Protein AF-A0A8J2MU71-F1 (afdb_monomer_lite)

pLDDT: mean 90.05, std 9.92, range [51.91, 98.38]

Structure (mmCIF, N/CA/C/O backbone):
data_AF-A0A8J2MU71-F1
#
_entry.id   AF-A0A8J2MU71-F1
#
loop_
_atom_site.group_PDB
_atom_site.id
_atom_site.type_symbol
_atom_site.label_atom_id
_atom_site.label_alt_id
_atom_site.label_comp_id
_atom_site.label_asym_id
_atom_site.label_entity_id
_atom_site.label_seq_id
_atom_site.pdbx_PDB_ins_code
_atom_site.Cartn_x
_atom_site.Cartn_y
_atom_site.Cartn_z
_atom_site.occupancy
_atom_site.B_iso_or_equiv
_atom_site.auth_seq_id
_atom_site.auth_comp_id
_atom_site.auth_asym_id
_atom_site.auth_atom_id
_atom_site.pdbx_PDB_model_num
ATOM 1 N N . MET A 1 1 ? -25.251 -7.623 30.122 1.00 53.31 1 MET A N 1
ATOM 2 C CA . MET A 1 1 ? -25.096 -8.817 29.252 1.00 53.31 1 MET A CA 1
ATOM 3 C C . MET A 1 1 ? -26.424 -9.430 28.804 1.00 53.31 1 MET A C 1
ATOM 5 O O . MET A 1 1 ? -26.553 -9.690 27.618 1.00 53.31 1 MET A O 1
ATOM 9 N N . LYS A 1 2 ? -27.430 -9.625 29.677 1.00 61.53 2 LYS A N 1
ATOM 10 C CA . LYS A 1 2 ? -28.704 -10.278 29.292 1.00 61.53 2 LYS A CA 1
ATOM 11 C C . LYS A 1 2 ? -29.449 -9.591 28.129 1.00 61.53 2 LYS A C 1
ATOM 13 O O . LYS A 1 2 ? -30.001 -10.285 27.286 1.00 61.53 2 LYS A O 1
ATOM 18 N N . SER A 1 3 ? -29.401 -8.261 28.036 1.00 62.28 3 SER A N 1
ATOM 19 C CA . SER A 1 3 ? -30.136 -7.507 27.007 1.00 62.28 3 SER A CA 1
ATOM 20 C C . SER A 1 3 ? -29.466 -7.511 25.624 1.00 62.28 3 SER A C 1
ATOM 22 O O . SER A 1 3 ? -30.170 -7.588 24.627 1.00 62.28 3 SER A O 1
ATOM 24 N N . ALA A 1 4 ? -28.129 -7.488 25.538 1.00 64.25 4 ALA A N 1
ATOM 25 C CA . ALA A 1 4 ? -27.421 -7.564 24.251 1.00 64.25 4 ALA A CA 1
ATOM 26 C C . ALA A 1 4 ? -27.619 -8.941 23.593 1.00 64.25 4 ALA A C 1
ATOM 28 O O . ALA A 1 4 ? -28.055 -9.014 22.449 1.00 64.25 4 ALA A O 1
ATOM 29 N N . ASN A 1 5 ? -27.451 -10.022 24.367 1.00 73.31 5 ASN A N 1
ATOM 30 C CA . ASN A 1 5 ? -27.739 -11.387 23.910 1.00 73.31 5 ASN A CA 1
ATOM 31 C C . ASN A 1 5 ? -29.223 -11.573 23.558 1.00 73.31 5 ASN A C 1
ATOM 33 O O . ASN A 1 5 ? -29.559 -12.354 22.674 1.00 73.31 5 ASN A O 1
ATOM 37 N N . PHE A 1 6 ? -30.129 -10.869 24.246 1.00 74.75 6 PHE A N 1
ATOM 38 C CA . PHE A 1 6 ? -31.548 -10.862 23.898 1.00 74.75 6 PHE A CA 1
ATOM 39 C C . PHE A 1 6 ? -31.792 -10.191 22.541 1.00 74.75 6 PHE A C 1
ATOM 41 O O . PHE A 1 6 ? -32.525 -10.740 21.726 1.00 74.75 6 PHE A O 1
ATOM 48 N N . PHE A 1 7 ? -31.179 -9.037 22.262 1.00 75.12 7 PHE A N 1
ATOM 49 C CA . PHE A 1 7 ? -31.319 -8.381 20.959 1.00 75.12 7 PHE A CA 1
ATOM 50 C C . PHE A 1 7 ? -30.668 -9.181 19.827 1.00 75.12 7 PHE A C 1
ATOM 52 O O . PHE A 1 7 ? -31.263 -9.266 18.755 1.00 75.12 7 PHE A O 1
ATOM 59 N N . GLU A 1 8 ? -29.532 -9.836 20.084 1.00 73.69 8 GLU A N 1
ATOM 60 C CA . GLU A 1 8 ? -28.896 -10.763 19.140 1.00 73.69 8 GLU A CA 1
ATOM 61 C C . GLU A 1 8 ? -29.827 -11.938 18.802 1.00 73.69 8 GLU A C 1
ATOM 63 O O . GLU A 1 8 ? -30.116 -12.182 17.634 1.00 73.69 8 GLU A O 1
ATOM 68 N N . LYS A 1 9 ? -30.402 -12.599 19.819 1.00 76.19 9 LYS A N 1
ATOM 69 C CA . LYS A 1 9 ? -31.373 -13.694 19.632 1.00 76.19 9 LYS A CA 1
ATOM 70 C C . LYS A 1 9 ? -32.648 -13.272 18.897 1.00 76.19 9 LYS A C 1
ATOM 72 O O . LYS A 1 9 ? -33.303 -14.114 18.298 1.00 76.19 9 LYS A O 1
ATOM 77 N N . ASN A 1 10 ? -32.999 -11.988 18.946 1.00 80.00 10 ASN A N 1
ATOM 78 C CA . ASN A 1 10 ? -34.160 -11.419 18.258 1.00 80.00 10 ASN A CA 1
ATOM 79 C C . ASN A 1 10 ? -33.800 -10.732 16.927 1.00 80.00 10 ASN A C 1
ATOM 81 O O . ASN A 1 10 ? -34.604 -9.953 16.415 1.00 80.00 10 ASN A O 1
ATOM 85 N N . ASN A 1 11 ? -32.599 -10.971 16.389 1.00 77.19 11 ASN A N 1
ATOM 86 C CA . ASN A 1 11 ? -32.106 -10.414 15.127 1.00 77.19 11 ASN A CA 1
ATOM 87 C C . ASN A 1 11 ? -32.106 -8.867 15.056 1.00 77.19 11 ASN A C 1
ATOM 89 O O . ASN A 1 11 ? -32.177 -8.275 13.983 1.00 77.19 11 ASN A O 1
ATOM 93 N N . LYS A 1 12 ? -32.037 -8.185 16.209 1.00 84.19 12 LYS A N 1
ATOM 94 C CA . LYS A 1 12 ? -31.958 -6.716 16.333 1.00 84.19 12 LYS A CA 1
ATOM 95 C C . LYS A 1 12 ? -30.510 -6.290 16.590 1.00 84.19 12 LYS A C 1
ATOM 97 O O . LYS A 1 12 ? -30.207 -5.718 17.640 1.00 84.19 12 LYS A O 1
ATOM 102 N N . ILE A 1 13 ? -29.622 -6.597 15.643 1.00 85.38 13 ILE A N 1
ATOM 103 C CA . ILE A 1 13 ? -28.166 -6.443 15.803 1.00 85.38 13 ILE A CA 1
ATOM 104 C C . ILE A 1 13 ? -27.764 -4.980 16.041 1.00 85.38 13 ILE A C 1
ATOM 106 O O . ILE A 1 13 ? -26.992 -4.715 16.960 1.00 85.38 13 ILE A O 1
ATOM 110 N N . ASP A 1 14 ? -28.376 -4.019 15.344 1.00 82.69 14 ASP A N 1
ATOM 111 C CA . ASP A 1 14 ? -28.069 -2.588 15.518 1.00 82.69 14 ASP A CA 1
ATOM 112 C C . ASP A 1 14 ? -28.310 -2.105 16.954 1.00 82.69 14 ASP A C 1
ATOM 114 O O . ASP A 1 14 ? -27.517 -1.356 17.525 1.00 82.69 14 ASP A O 1
ATOM 118 N N . LYS A 1 15 ? -29.385 -2.586 17.593 1.00 82.81 15 LYS A N 1
ATOM 119 C CA . LYS A 1 15 ? -29.695 -2.253 18.992 1.00 82.81 15 LYS A CA 1
ATOM 120 C C . LYS A 1 15 ? -28.720 -2.916 19.959 1.00 82.81 15 LYS A C 1
ATOM 122 O O . LYS A 1 15 ? -28.399 -2.323 20.989 1.00 82.81 15 LYS A O 1
ATOM 127 N N . ALA A 1 16 ? -28.248 -4.123 19.641 1.00 84.56 16 ALA A N 1
ATOM 128 C CA . ALA A 1 16 ? -27.208 -4.790 20.417 1.00 84.56 16 ALA A CA 1
ATOM 129 C C . ALA A 1 16 ? -25.888 -4.005 20.343 1.00 84.56 16 ALA A C 1
ATOM 131 O O . ALA A 1 16 ? -25.301 -3.723 21.387 1.00 84.56 16 ALA A O 1
ATOM 132 N N . ILE A 1 17 ? -25.483 -3.577 19.141 1.00 84.81 17 ILE A N 1
ATOM 133 C CA . ILE A 1 17 ? -24.296 -2.743 18.909 1.00 84.81 17 ILE A CA 1
ATOM 134 C C . ILE A 1 17 ? -24.403 -1.423 19.677 1.00 84.81 17 ILE A C 1
ATOM 136 O O . ILE A 1 17 ? -23.518 -1.119 20.473 1.00 84.81 17 ILE A O 1
ATOM 140 N N . GLN A 1 18 ? -25.506 -0.681 19.530 1.00 83.69 18 GLN A N 1
ATOM 141 C CA . GLN A 1 18 ? -25.710 0.590 20.239 1.00 83.69 18 GLN A CA 1
ATOM 142 C C . GLN A 1 18 ? -25.665 0.429 21.763 1.00 83.69 18 GLN A C 1
ATOM 144 O O . GLN A 1 18 ? -25.098 1.264 22.467 1.00 83.69 18 GLN A O 1
ATOM 149 N N . LEU A 1 19 ? -26.260 -0.641 22.299 1.00 85.25 19 LEU A N 1
ATOM 150 C CA . LEU A 1 19 ? -26.249 -0.903 23.737 1.00 85.25 19 LEU A CA 1
ATOM 151 C C . LEU A 1 19 ? -24.833 -1.215 24.247 1.00 85.25 19 LEU A C 1
ATOM 153 O O . LEU A 1 19 ? -24.447 -0.748 25.322 1.00 85.25 19 LEU A O 1
ATOM 157 N N . LEU A 1 20 ? -24.070 -2.009 23.493 1.00 84.94 20 LEU A N 1
ATOM 158 C CA . LEU A 1 20 ? -22.699 -2.381 23.837 1.00 84.94 20 LEU A CA 1
ATOM 159 C C . LEU A 1 20 ? -21.735 -1.197 23.704 1.00 84.94 20 LEU A C 1
ATOM 161 O O . LEU A 1 20 ? -20.915 -1.005 24.602 1.00 84.94 20 LEU A O 1
ATOM 165 N N . ALA A 1 21 ? -21.890 -0.371 22.666 1.00 83.69 21 ALA A N 1
ATOM 166 C CA . ALA A 1 21 ? -21.137 0.868 22.478 1.00 83.69 21 ALA A CA 1
ATOM 167 C C . ALA A 1 21 ? -21.361 1.836 23.652 1.00 83.69 21 ALA A C 1
ATOM 169 O O . ALA A 1 21 ? -20.402 2.230 24.312 1.00 83.69 21 ALA A O 1
ATOM 170 N N . LYS A 1 22 ? -22.625 2.079 24.042 1.00 84.62 22 LYS A N 1
ATOM 171 C CA . LYS A 1 22 ? -22.970 2.874 25.241 1.00 84.62 22 LYS A CA 1
ATOM 172 C C . LYS A 1 22 ? -22.394 2.308 26.540 1.00 84.62 22 LYS A C 1
ATOM 174 O O . LYS A 1 22 ? -22.157 3.050 27.487 1.00 84.62 22 LYS A O 1
ATOM 179 N N . SER A 1 23 ? -22.184 0.995 26.593 1.00 82.69 23 SER A N 1
ATOM 180 C CA . SER A 1 23 ? -21.587 0.305 27.741 1.00 82.69 23 SER A CA 1
ATOM 181 C C . SER A 1 23 ? -20.057 0.204 27.655 1.00 82.69 23 SER A C 1
ATOM 183 O O . SER A 1 23 ? -19.468 -0.531 28.446 1.00 82.69 23 SER A O 1
ATOM 185 N N . LYS A 1 24 ? -19.420 0.875 26.681 1.00 81.62 24 LYS A N 1
ATOM 186 C CA . LYS A 1 24 ? -17.975 0.833 26.390 1.00 81.62 24 LYS A CA 1
ATOM 187 C C . LYS A 1 24 ? -17.401 -0.574 26.157 1.00 81.62 24 LYS A C 1
ATOM 189 O O . LYS A 1 24 ? -16.213 -0.824 26.342 1.00 81.62 24 LYS A O 1
ATOM 194 N N . LYS A 1 25 ? -18.233 -1.525 25.725 1.00 83.81 25 LYS A N 1
ATOM 195 C CA . LYS A 1 25 ? -17.838 -2.914 25.427 1.00 83.81 25 LYS A CA 1
ATOM 196 C C . LYS A 1 25 ? -17.389 -3.047 23.973 1.00 83.81 25 LYS A C 1
ATOM 198 O O . LYS A 1 25 ? -17.978 -3.789 23.190 1.00 83.81 25 LYS A O 1
ATOM 203 N N . PHE A 1 26 ? -16.357 -2.302 23.594 1.00 85.00 26 PHE A N 1
ATOM 204 C CA . PHE A 1 26 ? -15.997 -2.123 22.187 1.00 85.00 26 PHE A CA 1
ATOM 205 C C . PHE A 1 26 ? -15.521 -3.399 21.484 1.00 85.00 26 PHE A C 1
ATOM 207 O O . PHE A 1 26 ? -15.872 -3.630 20.331 1.00 85.00 26 PHE A O 1
ATOM 214 N N . VAL A 1 27 ? -14.803 -4.283 22.181 1.00 84.19 27 VAL A N 1
ATOM 215 C CA . VAL A 1 27 ? -14.389 -5.579 21.611 1.00 84.19 27 VAL A CA 1
ATOM 216 C C . VAL A 1 27 ? -15.609 -6.439 21.249 1.00 84.19 27 VAL A C 1
ATOM 218 O O . VAL A 1 27 ? -15.643 -7.056 20.187 1.00 84.19 27 VAL A O 1
ATOM 221 N N . GLU A 1 28 ? -16.649 -6.439 22.090 1.00 86.25 28 GLU A N 1
ATOM 222 C CA . GLU A 1 28 ? -17.905 -7.151 21.810 1.00 86.25 28 GLU A CA 1
ATOM 223 C C . GLU A 1 28 ? -18.639 -6.533 20.607 1.00 86.25 28 GLU A C 1
ATOM 225 O O . GLU A 1 28 ? -19.176 -7.270 19.782 1.00 86.25 28 GLU A O 1
ATOM 230 N N . VAL A 1 29 ? -18.610 -5.200 20.466 1.00 87.12 29 VAL A N 1
ATOM 231 C CA . VAL A 1 29 ? -19.159 -4.499 19.290 1.00 87.12 29 VAL A CA 1
ATOM 232 C C . VAL A 1 29 ? -18.466 -4.959 18.008 1.00 87.12 29 VAL A C 1
ATOM 234 O O . VAL A 1 29 ? -19.146 -5.378 17.074 1.00 87.12 29 VAL A O 1
ATOM 237 N N . LEU A 1 30 ? -17.131 -4.941 17.968 1.00 89.50 30 LEU A N 1
ATOM 238 C CA . LEU A 1 30 ? -16.360 -5.343 16.786 1.00 89.50 30 LEU A CA 1
ATOM 239 C C . LEU A 1 30 ? -16.606 -6.810 16.408 1.00 89.50 30 LEU A C 1
ATOM 241 O O . LEU A 1 30 ? -16.741 -7.126 15.227 1.00 89.50 30 LEU A O 1
ATOM 245 N N . ASN A 1 31 ? -16.743 -7.694 17.399 1.00 89.38 31 ASN A N 1
ATOM 246 C CA . ASN A 1 31 ? -17.079 -9.097 17.158 1.00 89.38 31 ASN A CA 1
ATOM 247 C C . ASN A 1 31 ? -18.471 -9.264 16.532 1.00 89.38 31 ASN A C 1
ATOM 249 O O . ASN A 1 31 ? -18.632 -10.095 15.641 1.00 89.38 31 ASN A O 1
ATOM 253 N N . LEU A 1 32 ? -19.473 -8.485 16.959 1.00 89.00 32 LEU A N 1
ATOM 254 C CA . LEU A 1 32 ? -20.801 -8.508 16.335 1.00 89.00 32 LEU A CA 1
ATOM 255 C C . LEU A 1 32 ? -20.770 -7.957 14.909 1.00 89.00 32 LEU A C 1
ATOM 257 O O . LEU A 1 32 ? -21.362 -8.564 14.019 1.00 89.00 32 LEU A O 1
ATOM 261 N N . ILE A 1 33 ? -20.063 -6.846 14.692 1.00 90.69 33 ILE A N 1
ATOM 262 C CA . ILE A 1 33 ? -19.887 -6.239 13.367 1.00 90.69 33 ILE A CA 1
ATOM 263 C C . ILE A 1 33 ? -19.287 -7.259 12.401 1.00 90.69 33 ILE A C 1
ATOM 265 O O . ILE A 1 33 ? -19.834 -7.465 11.321 1.00 90.69 33 ILE A O 1
ATOM 269 N N . GLN A 1 34 ? -18.225 -7.954 12.814 1.00 89.69 34 GLN A N 1
ATOM 270 C CA . GLN A 1 34 ? -17.586 -8.968 11.984 1.00 89.69 34 GLN A CA 1
ATOM 271 C C . GLN A 1 34 ? -18.482 -10.201 11.781 1.00 89.69 34 GLN A C 1
ATOM 273 O O . GLN A 1 34 ? -18.660 -10.652 10.654 1.00 89.69 34 GLN A O 1
ATOM 278 N N . LYS A 1 35 ? -19.097 -10.727 12.850 1.00 89.94 35 LYS A N 1
ATOM 279 C CA . LYS A 1 35 ? -19.940 -11.937 12.799 1.00 89.94 35 LYS A CA 1
ATOM 280 C C . LYS A 1 35 ? -21.156 -11.780 11.887 1.00 89.94 35 LYS A C 1
ATOM 282 O O . LYS A 1 35 ? -21.522 -12.728 11.199 1.00 89.94 35 LYS A O 1
ATOM 287 N N . TYR A 1 36 ? -21.794 -10.614 11.914 1.00 89.38 36 TYR A N 1
ATOM 288 C CA . TYR A 1 36 ? -23.011 -10.337 11.145 1.00 89.38 36 TYR A CA 1
ATOM 289 C C . TYR A 1 36 ? -22.749 -9.502 9.886 1.00 89.38 36 TYR A C 1
ATOM 291 O O . TYR A 1 36 ? -23.700 -9.128 9.206 1.00 89.38 36 TYR A O 1
ATOM 299 N N . ASN A 1 37 ? -21.478 -9.218 9.578 1.00 87.19 37 ASN A N 1
ATOM 300 C CA . ASN A 1 37 ? -21.045 -8.365 8.472 1.00 87.19 37 ASN A CA 1
ATOM 301 C C . ASN A 1 37 ? -21.800 -7.021 8.407 1.00 87.19 37 ASN A C 1
ATOM 303 O O . ASN A 1 37 ? -22.235 -6.574 7.345 1.00 87.19 37 ASN A O 1
ATOM 307 N N . VAL A 1 38 ? -21.998 -6.391 9.568 1.00 90.81 38 VAL A N 1
ATOM 308 C CA . VAL A 1 38 ? -22.640 -5.072 9.658 1.00 90.81 38 VAL A CA 1
ATOM 309 C C . VAL A 1 38 ? -21.645 -4.016 9.166 1.00 90.81 38 VAL A C 1
ATOM 311 O O . VAL A 1 38 ? -20.489 -4.067 9.583 1.00 90.81 38 VAL A O 1
ATOM 314 N N . PRO A 1 39 ? -22.036 -3.045 8.323 1.00 89.69 39 PRO A N 1
ATOM 315 C CA . PRO A 1 39 ? -21.128 -1.988 7.884 1.00 89.69 39 PRO A CA 1
ATOM 316 C C . PRO A 1 39 ? -20.549 -1.194 9.063 1.00 89.69 39 PRO A C 1
ATOM 318 O O . PRO A 1 39 ? -21.284 -0.639 9.881 1.00 89.69 39 PRO A O 1
ATOM 321 N N . LEU A 1 40 ? -19.222 -1.121 9.142 1.00 91.81 40 LEU A N 1
ATOM 322 C CA . LEU A 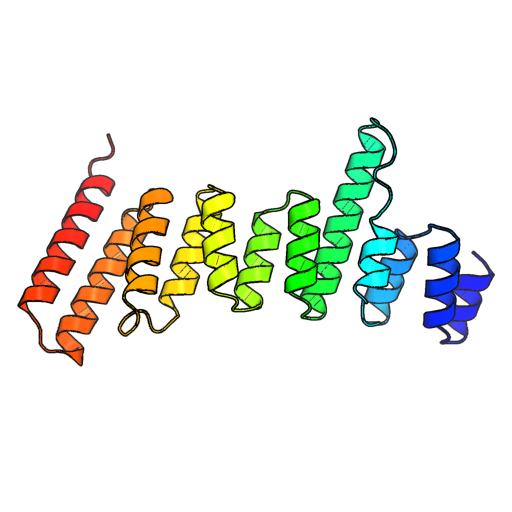1 40 ? -18.507 -0.303 10.112 1.00 91.81 40 LEU A CA 1
ATOM 323 C C . LEU A 1 40 ? -18.467 1.147 9.613 1.00 91.81 40 LEU A C 1
ATOM 325 O O . LEU A 1 40 ? -17.758 1.473 8.659 1.00 91.81 40 LEU A O 1
ATOM 329 N N . THR A 1 41 ? -19.224 2.026 10.268 1.00 89.25 41 THR A N 1
ATOM 330 C CA . THR A 1 41 ? -19.227 3.462 9.961 1.00 89.25 41 THR A CA 1
ATOM 331 C C . THR A 1 41 ? -17.986 4.150 10.530 1.00 89.25 41 THR A C 1
ATOM 333 O O . THR A 1 41 ? -17.422 3.706 11.533 1.00 89.25 41 THR A O 1
ATOM 336 N N . GLU A 1 42 ? -17.556 5.253 9.907 1.00 86.81 42 GLU A N 1
ATOM 337 C CA . GLU A 1 42 ? -16.408 6.022 10.405 1.00 86.81 42 GLU A CA 1
ATOM 338 C C . GLU A 1 42 ? -16.681 6.591 11.803 1.00 86.81 42 GLU A C 1
ATOM 340 O O . GLU A 1 42 ? -15.826 6.459 12.672 1.00 86.81 42 GLU A O 1
ATOM 345 N N . ASP A 1 43 ? -17.888 7.101 12.060 1.00 87.19 43 ASP A N 1
ATOM 346 C CA . ASP A 1 43 ? -18.278 7.615 13.380 1.00 87.19 43 ASP A CA 1
ATOM 347 C C . ASP A 1 43 ? -18.137 6.555 14.479 1.00 87.19 43 ASP A C 1
ATOM 349 O O . ASP A 1 43 ? -17.555 6.822 15.529 1.00 87.19 43 ASP A O 1
ATOM 353 N N . LEU A 1 44 ? -18.597 5.324 14.220 1.00 85.88 44 LEU A N 1
ATOM 354 C CA . LEU A 1 44 ? -18.478 4.219 15.171 1.00 85.88 44 LEU A CA 1
ATOM 355 C C . LEU A 1 44 ? -17.017 3.784 15.344 1.00 85.88 44 LEU A C 1
ATOM 357 O O . LEU A 1 44 ? -16.578 3.480 16.453 1.00 85.88 44 LEU A O 1
ATOM 361 N N . ALA A 1 45 ? -16.248 3.768 14.253 1.00 87.56 45 ALA A N 1
ATOM 362 C CA . ALA A 1 45 ? -14.826 3.455 14.280 1.00 87.56 45 ALA A CA 1
ATOM 363 C C . ALA A 1 45 ? -14.005 4.514 15.029 1.00 87.56 45 ALA A C 1
ATOM 365 O O . ALA A 1 45 ? -12.985 4.173 15.627 1.00 87.56 45 ALA A O 1
ATOM 366 N N . GLU A 1 46 ? -14.405 5.785 14.996 1.00 86.25 46 GLU A N 1
ATOM 367 C CA . GLU A 1 46 ? -13.825 6.827 15.839 1.00 86.25 46 GLU A CA 1
ATOM 368 C C . GLU A 1 46 ? -14.267 6.645 17.293 1.00 86.25 46 GLU A C 1
ATOM 370 O O . GLU A 1 46 ? -13.391 6.491 18.141 1.00 86.25 46 GLU A O 1
ATOM 375 N N . GLU A 1 47 ? -15.570 6.527 17.575 1.00 84.00 47 GLU A N 1
ATOM 376 C CA . GLU A 1 47 ? -16.132 6.343 18.927 1.00 84.00 47 GLU A CA 1
ATOM 377 C C . GLU A 1 47 ? -15.437 5.220 19.714 1.00 84.00 47 GLU A C 1
ATOM 379 O O . GLU A 1 47 ? -15.033 5.417 20.859 1.00 84.00 47 GLU A O 1
ATOM 384 N N . ILE A 1 48 ? -15.207 4.072 19.070 1.00 81.19 48 ILE A N 1
ATOM 385 C CA . ILE A 1 48 ? -14.532 2.900 19.653 1.00 81.19 48 ILE A CA 1
ATOM 386 C C . ILE A 1 48 ? -13.057 3.171 20.016 1.00 81.19 48 ILE A C 1
ATOM 388 O O . ILE A 1 48 ? -12.480 2.488 20.862 1.00 81.19 48 ILE A O 1
ATOM 392 N N . THR A 1 49 ? -12.422 4.154 19.377 1.00 76.19 49 THR A N 1
ATOM 393 C CA . THR A 1 49 ? -10.966 4.380 19.432 1.00 76.19 49 THR A CA 1
ATOM 394 C C . THR A 1 49 ? -10.549 5.660 20.165 1.00 76.19 49 THR A C 1
ATOM 396 O O . THR A 1 49 ? -9.349 5.906 20.299 1.00 76.19 49 THR A O 1
ATOM 399 N N . ILE A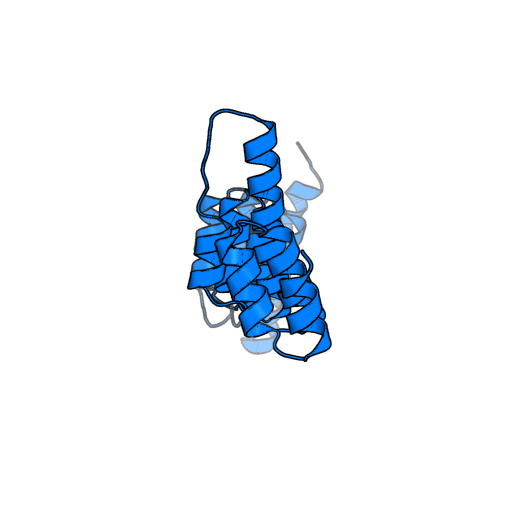 1 50 ? -11.510 6.464 20.644 1.00 67.06 50 ILE A N 1
ATOM 400 C CA . ILE A 1 50 ? -11.280 7.813 21.204 1.00 67.06 50 ILE A CA 1
ATOM 401 C C . ILE A 1 50 ? -10.584 7.821 22.578 1.00 67.06 50 ILE A C 1
ATOM 403 O O . ILE A 1 50 ? -9.991 8.836 22.945 1.00 67.06 50 ILE A O 1
ATOM 407 N N . ASP A 1 51 ? -10.546 6.717 23.325 1.00 60.28 51 ASP A N 1
ATOM 408 C CA . ASP A 1 51 ? -9.949 6.714 24.666 1.00 60.28 51 ASP A CA 1
ATOM 409 C C . ASP A 1 51 ? -8.398 6.657 24.602 1.00 60.28 51 ASP A C 1
ATOM 411 O O . ASP A 1 51 ? -7.771 5.622 24.824 1.00 60.28 51 ASP A O 1
ATOM 415 N N . LYS A 1 52 ? -7.742 7.799 24.330 1.00 60.84 52 LYS A N 1
ATOM 416 C CA . LYS A 1 52 ? -6.359 8.053 24.785 1.00 60.84 52 LYS A CA 1
ATOM 417 C C . LYS A 1 52 ? -6.405 8.294 26.293 1.00 60.84 52 LYS A C 1
ATOM 419 O O . LYS A 1 52 ? -6.394 9.438 26.746 1.00 60.84 52 LYS A O 1
ATOM 424 N N . ALA A 1 53 ? -6.533 7.227 27.069 1.00 51.91 53 ALA A N 1
ATOM 425 C CA . ALA A 1 53 ? -6.667 7.329 28.512 1.00 51.91 53 ALA A CA 1
ATOM 426 C C . ALA A 1 53 ? -5.458 6.713 29.221 1.00 51.91 53 ALA A C 1
ATOM 428 O O . ALA A 1 53 ? -5.295 5.498 29.258 1.00 51.91 53 ALA A O 1
ATOM 429 N N . ASN A 1 54 ? -4.704 7.612 29.861 1.00 58.12 54 ASN A N 1
ATOM 430 C CA . ASN A 1 54 ? 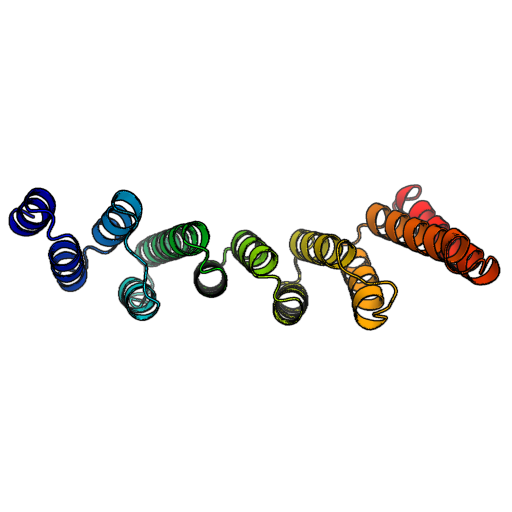-3.690 7.397 30.894 1.00 58.12 54 ASN A CA 1
ATOM 431 C C . ASN A 1 54 ? -2.350 6.823 30.410 1.00 58.12 54 ASN A C 1
ATOM 433 O O . ASN A 1 54 ? -2.296 5.951 29.556 1.00 58.12 54 ASN A O 1
ATOM 437 N N . ASN A 1 55 ? -1.252 7.321 30.993 1.00 61.44 55 ASN A N 1
ATOM 438 C CA . ASN A 1 55 ? 0.135 6.880 30.761 1.00 61.44 55 ASN A CA 1
ATOM 439 C C . ASN A 1 55 ? 0.400 5.447 31.282 1.00 61.44 55 ASN A C 1
ATOM 441 O O . ASN A 1 55 ? 1.449 5.171 31.861 1.00 61.44 55 ASN A O 1
ATOM 445 N N . ASP A 1 56 ? -0.567 4.548 31.134 1.00 80.38 56 ASP A N 1
ATOM 446 C CA . ASP A 1 56 ? -0.474 3.145 31.487 1.00 80.38 56 ASP A CA 1
ATOM 447 C C . ASP A 1 56 ? -0.178 2.316 30.230 1.00 80.38 56 ASP A C 1
ATOM 449 O O . ASP A 1 56 ? -0.826 2.441 29.188 1.00 80.38 56 ASP A O 1
ATOM 453 N N . THR A 1 57 ? 0.832 1.456 30.334 1.00 83.31 57 THR A N 1
ATOM 454 C CA . THR A 1 57 ? 1.332 0.665 29.202 1.00 83.31 57 THR A CA 1
ATOM 455 C C . THR A 1 57 ? 0.297 -0.354 28.728 1.00 83.31 57 THR A C 1
ATOM 457 O O . THR A 1 57 ? 0.230 -0.652 27.535 1.00 83.31 57 THR A O 1
ATOM 460 N N . GLU A 1 58 ? -0.519 -0.885 29.639 1.00 85.00 58 GLU A N 1
ATOM 461 C CA . GLU A 1 58 ? -1.531 -1.885 29.297 1.00 85.00 58 GLU A CA 1
ATOM 462 C C . GLU A 1 58 ? -2.718 -1.257 28.559 1.00 85.00 58 GLU A C 1
ATOM 464 O O . GLU A 1 58 ? -3.162 -1.771 27.530 1.00 85.00 58 GLU A O 1
ATOM 469 N N . SER A 1 59 ? -3.158 -0.085 29.011 1.00 83.19 59 SER A N 1
ATOM 470 C CA . SER A 1 59 ? -4.194 0.703 28.338 1.00 83.19 59 SER A CA 1
ATOM 471 C C . SER A 1 59 ? -3.808 1.045 26.889 1.00 83.19 59 SER A C 1
ATOM 473 O O . SER A 1 59 ? -4.608 0.859 25.968 1.00 83.19 59 SER A O 1
ATOM 475 N N . GLU A 1 60 ? -2.552 1.437 26.647 1.00 85.50 60 GLU A N 1
ATOM 476 C CA . GLU A 1 60 ? -2.052 1.686 25.287 1.00 85.50 60 GLU A CA 1
ATOM 477 C C . GLU A 1 60 ? -1.992 0.418 24.422 1.00 85.50 60 GLU A C 1
ATOM 479 O O . GLU A 1 60 ? -2.330 0.467 23.236 1.00 85.50 60 GLU A O 1
ATOM 484 N N . ARG A 1 61 ? -1.627 -0.740 24.989 1.00 87.06 61 ARG A N 1
ATOM 485 C CA . ARG A 1 61 ? -1.657 -2.022 24.259 1.00 87.06 61 ARG A CA 1
ATOM 486 C C . ARG A 1 61 ? -3.068 -2.385 23.811 1.00 87.06 61 ARG A C 1
ATOM 488 O O . ARG A 1 61 ? -3.265 -2.727 22.646 1.00 87.06 61 ARG A O 1
ATOM 495 N N . ILE A 1 62 ? -4.051 -2.272 24.704 1.00 86.00 62 ILE A N 1
ATOM 496 C CA . ILE A 1 62 ? -5.460 -2.542 24.387 1.00 86.00 62 ILE A CA 1
ATOM 497 C C . ILE A 1 62 ? -5.954 -1.583 23.298 1.00 86.00 62 ILE A C 1
ATOM 499 O O . ILE A 1 62 ? -6.643 -2.008 22.365 1.00 86.00 62 ILE A O 1
ATOM 503 N N . ARG A 1 63 ? -5.557 -0.305 23.360 1.00 87.25 63 ARG A N 1
ATOM 504 C CA . ARG A 1 63 ? -5.884 0.693 22.333 1.00 87.25 63 ARG A CA 1
ATOM 505 C C . ARG A 1 63 ? -5.313 0.311 20.966 1.00 87.25 63 ARG A C 1
ATOM 507 O O . ARG A 1 63 ? -6.039 0.365 19.974 1.00 87.25 63 ARG A O 1
ATOM 514 N N . ILE A 1 64 ? -4.046 -0.106 20.902 1.00 91.12 64 ILE A N 1
ATOM 515 C CA . ILE A 1 64 ? -3.398 -0.561 19.659 1.00 91.12 64 ILE A CA 1
ATOM 516 C C . ILE A 1 64 ? -4.120 -1.788 19.091 1.00 91.12 64 ILE A C 1
ATOM 518 O O . ILE A 1 64 ? -4.489 -1.773 17.919 1.00 91.12 64 ILE A O 1
ATOM 522 N N . LEU A 1 65 ? -4.396 -2.806 19.912 1.00 90.75 65 LEU A N 1
ATOM 523 C CA . LEU A 1 65 ? -5.120 -4.009 19.477 1.00 90.75 65 LEU A CA 1
ATOM 524 C C . LEU A 1 65 ? -6.523 -3.677 18.953 1.00 90.75 65 LEU A C 1
ATOM 526 O O . LEU A 1 65 ? -6.958 -4.217 17.937 1.00 90.75 65 LEU A O 1
ATOM 530 N N . THR A 1 66 ? -7.218 -2.751 19.615 1.00 90.75 66 THR A N 1
ATOM 531 C CA . THR A 1 66 ? -8.539 -2.287 19.179 1.00 90.75 66 THR A CA 1
ATOM 532 C C . THR A 1 66 ? -8.448 -1.580 17.827 1.00 90.75 66 THR A C 1
ATOM 534 O O . THR A 1 66 ? -9.220 -1.891 16.924 1.00 90.75 66 THR A O 1
ATOM 537 N N . LEU A 1 67 ? -7.473 -0.683 17.643 1.00 93.94 67 LEU A N 1
ATOM 538 C CA . LEU A 1 67 ? -7.239 -0.005 16.365 1.00 93.94 67 LEU A CA 1
ATOM 539 C C . LEU A 1 67 ? -6.908 -0.976 15.232 1.00 93.94 67 LEU A C 1
ATOM 541 O O . LEU A 1 67 ? -7.431 -0.823 14.128 1.00 93.94 67 LEU A O 1
ATOM 545 N N . GLU A 1 68 ? -6.064 -1.976 15.490 1.00 94.94 68 GLU A N 1
ATOM 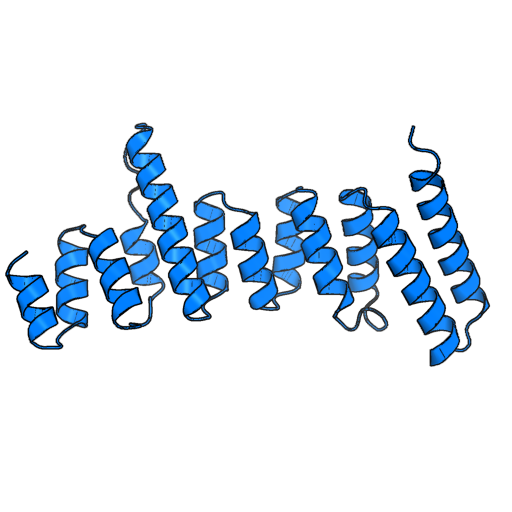546 C CA . GLU A 1 68 ? -5.762 -3.007 14.499 1.00 94.94 68 GLU A CA 1
ATOM 547 C C . GLU A 1 68 ? -7.012 -3.800 14.125 1.00 94.94 68 GLU A C 1
ATOM 549 O O . GLU A 1 68 ? -7.257 -4.005 12.937 1.00 94.94 68 GLU A O 1
ATOM 554 N N . LYS A 1 69 ? -7.849 -4.168 15.102 1.00 94.06 69 LYS A N 1
ATOM 555 C CA . LYS A 1 69 ? -9.089 -4.907 14.843 1.00 94.06 69 LYS A CA 1
ATOM 556 C C . LYS A 1 69 ? -10.095 -4.099 14.023 1.00 94.06 69 LYS A C 1
ATOM 558 O O . LYS A 1 69 ? -10.701 -4.633 13.097 1.00 94.06 69 LYS A O 1
ATOM 563 N N . VAL A 1 70 ? -10.253 -2.810 14.330 1.00 94.88 70 VAL A N 1
ATOM 564 C CA . VAL A 1 70 ? -11.069 -1.882 13.529 1.00 94.88 70 VAL A CA 1
ATOM 565 C C . VAL A 1 70 ? -10.521 -1.797 12.102 1.00 94.88 70 VAL A C 1
ATOM 567 O O . VAL A 1 70 ? -11.287 -1.870 11.145 1.00 94.88 70 VAL A O 1
ATOM 570 N N . GLY A 1 71 ? -9.197 -1.679 11.953 1.00 96.25 71 GLY A N 1
ATOM 571 C CA . GLY A 1 71 ? -8.540 -1.631 10.649 1.00 96.25 71 GLY A CA 1
ATOM 572 C C . GLY A 1 71 ? -8.741 -2.903 9.823 1.00 96.25 71 GLY A C 1
ATOM 573 O O . GLY A 1 71 ? -8.980 -2.814 8.622 1.00 96.25 71 GLY A O 1
ATOM 574 N N . GLU A 1 72 ? -8.692 -4.076 10.455 1.00 96.44 72 GLU A N 1
ATOM 575 C CA . GLU A 1 72 ? -8.947 -5.372 9.812 1.00 96.44 72 GLU A CA 1
ATOM 576 C C . GLU A 1 72 ? -10.382 -5.481 9.303 1.00 96.44 72 GLU A C 1
ATOM 578 O O . GLU A 1 72 ? -10.584 -5.779 8.130 1.00 96.44 72 GLU A O 1
ATOM 583 N N . ILE A 1 73 ? -11.366 -5.152 10.143 1.00 95.62 73 ILE A N 1
ATOM 584 C CA . ILE A 1 73 ? -12.780 -5.164 9.747 1.00 95.62 73 ILE A CA 1
ATOM 585 C C . ILE A 1 73 ? -13.024 -4.171 8.604 1.00 95.62 73 ILE A C 1
ATOM 587 O O . ILE A 1 73 ? -13.655 -4.516 7.608 1.00 95.62 73 ILE A O 1
ATOM 591 N N . ALA A 1 74 ? -12.486 -2.951 8.703 1.00 96.50 74 ALA A N 1
ATOM 592 C CA . ALA A 1 74 ? -12.605 -1.958 7.639 1.00 96.50 74 ALA A CA 1
ATOM 593 C C . ALA A 1 74 ? -11.978 -2.450 6.323 1.00 96.50 74 ALA A C 1
ATOM 595 O O . ALA A 1 74 ? -12.544 -2.235 5.255 1.00 96.50 74 ALA A O 1
ATOM 596 N N . PHE A 1 75 ? -10.837 -3.142 6.388 1.00 97.12 75 PHE A N 1
ATOM 597 C CA . PHE A 1 75 ? -10.180 -3.721 5.217 1.00 97.12 75 PHE A CA 1
ATOM 598 C C . PHE A 1 75 ? -11.011 -4.850 4.589 1.00 97.12 75 PHE A C 1
ATOM 600 O O . PHE A 1 75 ? -11.167 -4.875 3.368 1.00 97.12 75 PHE A O 1
ATOM 607 N N . GLU A 1 76 ? -11.568 -5.753 5.404 1.00 95.88 76 GLU A N 1
ATOM 608 C CA . GLU A 1 76 ? -12.462 -6.838 4.963 1.00 95.88 76 GLU A CA 1
ATOM 609 C C . GLU A 1 76 ? -13.725 -6.294 4.281 1.00 95.88 76 GLU A C 1
ATOM 611 O O . GLU A 1 76 ? -14.184 -6.852 3.287 1.00 95.88 76 GLU A O 1
ATOM 616 N N . GLN A 1 77 ? -14.241 -5.160 4.760 1.00 94.94 77 GLN A N 1
ATOM 617 C CA . GLN A 1 77 ? -15.401 -4.470 4.188 1.00 94.94 77 GLN A CA 1
ATOM 618 C C . GLN A 1 77 ? -15.064 -3.577 2.982 1.00 94.94 77 GLN A C 1
ATOM 620 O O . GLN A 1 77 ? -15.943 -2.900 2.452 1.00 94.94 77 GLN A O 1
ATOM 625 N N . GLY A 1 78 ? -13.800 -3.534 2.545 1.00 95.38 78 GLY A N 1
ATOM 626 C CA . GLY A 1 78 ? -13.357 -2.707 1.418 1.00 95.38 78 GLY A CA 1
ATOM 627 C C . GLY A 1 78 ? -13.194 -1.215 1.734 1.00 95.38 78 GLY A C 1
ATOM 628 O O . GLY A 1 78 ? -12.880 -0.428 0.843 1.00 95.38 78 GLY A O 1
ATOM 629 N N . ASN A 1 79 ? -13.345 -0.798 2.994 1.00 95.94 79 ASN A N 1
ATOM 630 C CA . ASN A 1 79 ? -13.091 0.574 3.429 1.00 95.94 79 ASN A CA 1
ATOM 631 C C . ASN A 1 79 ? -11.590 0.798 3.691 1.00 95.94 79 ASN A C 1
ATOM 633 O O . ASN A 1 79 ? -11.114 0.923 4.824 1.00 95.94 79 ASN A O 1
ATOM 637 N N . TYR A 1 80 ? -10.819 0.836 2.606 1.00 97.38 80 TYR A N 1
ATOM 638 C CA . TYR A 1 80 ? -9.359 0.876 2.655 1.00 97.38 80 TYR A CA 1
ATOM 639 C C . TYR A 1 80 ? -8.781 2.175 3.233 1.00 97.38 80 TYR A C 1
ATOM 641 O O . TYR A 1 80 ? -7.716 2.150 3.857 1.00 97.38 80 TYR A O 1
ATOM 649 N N . HIS A 1 81 ? -9.468 3.310 3.086 1.00 95.69 81 HIS A N 1
ATOM 650 C CA . HIS A 1 81 ? -9.021 4.574 3.678 1.00 95.69 81 HIS A CA 1
ATOM 651 C C . HIS A 1 81 ? -9.170 4.572 5.202 1.00 95.69 81 HIS A C 1
ATOM 653 O O . HIS A 1 81 ? -8.224 4.941 5.903 1.00 95.69 81 HIS A O 1
ATOM 659 N N . LEU A 1 82 ? -10.301 4.078 5.720 1.00 95.50 82 LEU A N 1
ATOM 660 C CA . LEU A 1 82 ? -10.486 3.901 7.159 1.00 95.50 82 LEU A CA 1
ATOM 661 C C . LEU A 1 82 ? -9.476 2.894 7.718 1.00 95.50 82 LEU A C 1
ATOM 663 O O . LEU A 1 82 ? -8.810 3.186 8.712 1.00 95.50 82 LEU A O 1
ATOM 667 N N . ALA A 1 83 ? -9.285 1.758 7.039 1.00 97.31 83 ALA A N 1
ATOM 668 C CA . ALA A 1 83 ? -8.279 0.770 7.421 1.00 97.31 83 ALA A CA 1
ATOM 669 C C . ALA A 1 83 ? -6.875 1.391 7.508 1.00 97.31 83 ALA A C 1
ATOM 671 O O . ALA A 1 83 ? -6.185 1.242 8.517 1.00 97.31 83 ALA A O 1
ATOM 672 N N . THR A 1 84 ? -6.476 2.168 6.496 1.00 97.12 84 THR A N 1
ATOM 673 C CA . THR A 1 84 ? -5.194 2.890 6.482 1.00 97.12 84 THR A CA 1
ATOM 674 C C . THR A 1 84 ? -5.052 3.820 7.685 1.00 97.12 84 THR A C 1
ATOM 676 O O . THR A 1 84 ? -4.025 3.788 8.371 1.00 97.12 84 THR A O 1
ATOM 679 N N . LYS A 1 85 ? -6.071 4.645 7.961 1.00 95.19 85 LYS A N 1
ATOM 680 C CA . LYS A 1 85 ? -6.090 5.586 9.091 1.00 95.19 85 LYS A CA 1
ATOM 681 C C . LYS A 1 85 ? -5.884 4.848 10.415 1.00 95.19 85 LYS A C 1
ATOM 683 O O . LYS A 1 85 ? -5.004 5.220 11.192 1.00 95.19 85 LYS A O 1
ATOM 688 N N . LYS A 1 86 ? -6.630 3.762 10.639 1.00 95.81 86 LYS A N 1
ATOM 689 C CA . LYS A 1 86 ? -6.600 2.992 11.892 1.00 95.81 86 LYS A CA 1
ATOM 690 C C . LYS A 1 86 ? -5.290 2.223 12.071 1.00 95.81 86 LYS A C 1
ATOM 692 O O . LYS A 1 86 ? -4.682 2.315 13.135 1.00 95.81 86 LYS A O 1
ATOM 697 N N . PHE A 1 87 ? -4.763 1.591 11.021 1.00 97.31 87 PHE A N 1
ATOM 698 C CA . PHE A 1 87 ? -3.435 0.968 11.071 1.00 97.31 87 PHE A CA 1
ATOM 699 C C . PHE A 1 87 ? -2.308 1.986 11.300 1.00 97.31 87 PHE A C 1
ATOM 701 O O . PHE A 1 87 ? -1.367 1.698 12.037 1.00 97.31 87 PHE A O 1
ATOM 708 N N . THR A 1 88 ? -2.415 3.195 10.740 1.00 95.25 88 THR A N 1
ATOM 709 C CA . THR A 1 88 ? -1.439 4.272 10.984 1.00 95.25 88 THR A CA 1
ATOM 710 C C . THR A 1 88 ? -1.479 4.737 12.441 1.00 95.25 88 THR A C 1
ATOM 712 O O . THR A 1 88 ? -0.428 4.870 13.065 1.00 95.25 88 THR A O 1
ATOM 715 N N . GLN A 1 89 ? -2.674 4.915 13.016 1.00 93.44 89 GLN A N 1
ATOM 716 C CA . GLN A 1 89 ? -2.857 5.250 14.436 1.00 93.44 89 GLN A CA 1
ATOM 717 C C . GLN A 1 89 ? -2.357 4.142 15.380 1.00 93.44 89 GLN A C 1
ATOM 719 O O . GLN A 1 89 ? -1.899 4.444 16.483 1.00 93.44 89 GLN A O 1
ATOM 724 N N . ALA A 1 90 ? -2.429 2.877 14.954 1.00 94.12 90 ALA A N 1
ATOM 725 C CA . ALA A 1 90 ? -1.870 1.730 15.673 1.00 94.12 90 ALA A CA 1
ATOM 726 C C . ALA A 1 90 ? -0.338 1.620 15.544 1.00 94.12 90 ALA A C 1
ATOM 728 O O . ALA A 1 90 ? 0.279 0.798 16.212 1.00 94.12 90 ALA A O 1
ATOM 729 N N . GLY A 1 91 ? 0.289 2.409 14.663 1.00 94.44 91 GLY A N 1
ATOM 730 C CA . GLY A 1 91 ? 1.714 2.299 14.338 1.00 94.44 91 GLY A CA 1
ATOM 731 C C . GLY A 1 91 ? 2.057 1.160 13.368 1.00 94.44 91 GLY A C 1
ATOM 732 O O . GLY A 1 91 ? 3.225 0.989 13.014 1.00 94.44 91 GLY A O 1
ATOM 733 N N . ASN A 1 92 ? 1.067 0.410 12.873 1.00 96.31 92 ASN A N 1
ATOM 734 C CA . ASN A 1 92 ? 1.268 -0.696 11.939 1.00 96.31 92 ASN A CA 1
ATOM 735 C C . ASN A 1 92 ? 1.357 -0.201 10.487 1.00 96.31 92 ASN A C 1
ATOM 737 O O . ASN A 1 92 ? 0.423 -0.311 9.687 1.00 96.31 92 ASN A O 1
ATOM 741 N N . LYS A 1 93 ? 2.521 0.346 10.130 1.00 96.94 93 LYS A N 1
ATOM 742 C CA . LYS A 1 93 ? 2.751 0.939 8.805 1.00 96.94 93 LYS A CA 1
ATOM 743 C C . LYS A 1 93 ? 2.646 -0.070 7.654 1.00 96.94 93 LYS A C 1
ATOM 745 O O . LYS A 1 93 ? 2.225 0.304 6.564 1.00 96.94 93 LYS A O 1
ATOM 750 N N . LEU A 1 94 ? 2.990 -1.341 7.879 1.00 97.31 94 LEU A N 1
ATOM 751 C CA . LEU A 1 94 ? 2.896 -2.377 6.844 1.00 97.31 94 LEU A CA 1
ATOM 752 C C . LEU A 1 94 ? 1.439 -2.696 6.496 1.00 97.31 94 LEU A C 1
ATOM 754 O O . LEU A 1 94 ? 1.094 -2.719 5.315 1.00 97.31 94 LEU A O 1
ATOM 758 N N . LYS A 1 95 ? 0.568 -2.903 7.495 1.00 97.88 95 LYS A N 1
ATOM 759 C CA . LYS A 1 95 ? -0.871 -3.097 7.245 1.00 97.88 95 LYS A CA 1
ATOM 760 C C . LYS A 1 95 ? -1.503 -1.841 6.632 1.00 97.88 95 LYS A C 1
ATOM 762 O O . LYS A 1 95 ? -2.280 -1.966 5.688 1.00 97.88 95 LYS A O 1
ATOM 767 N N . ALA A 1 96 ? -1.106 -0.648 7.085 1.00 98.19 96 ALA A N 1
ATOM 768 C CA . ALA A 1 96 ? -1.552 0.615 6.490 1.00 98.19 96 ALA A CA 1
ATOM 769 C C . ALA A 1 96 ? -1.184 0.710 5.001 1.00 98.19 96 ALA A C 1
ATOM 771 O O . ALA A 1 96 ? -2.041 1.013 4.175 1.00 98.19 96 ALA A O 1
ATOM 772 N N . MET A 1 97 ? 0.058 0.373 4.638 1.00 98.19 97 MET A N 1
ATOM 773 C CA . MET A 1 97 ? 0.483 0.372 3.240 1.00 98.19 97 MET A CA 1
ATOM 774 C C . MET A 1 97 ? -0.297 -0.654 2.411 1.00 98.19 97 MET A C 1
ATOM 776 O O . MET A 1 97 ? -0.753 -0.330 1.322 1.00 98.19 97 MET A O 1
ATOM 780 N N . LYS A 1 98 ? -0.529 -1.870 2.926 1.00 98.19 98 LYS A N 1
ATOM 781 C CA . LYS A 1 98 ? -1.358 -2.878 2.232 1.00 98.19 98 LYS A CA 1
ATOM 782 C C . LYS A 1 98 ? -2.775 -2.367 1.949 1.00 98.19 98 LYS A C 1
ATOM 784 O O . LYS A 1 98 ? -3.296 -2.624 0.866 1.00 98.19 98 LYS A O 1
ATOM 789 N N . ALA A 1 99 ? -3.380 -1.648 2.895 1.00 98.31 99 ALA A N 1
ATOM 790 C CA . ALA A 1 99 ? -4.681 -1.013 2.708 1.00 98.31 99 ALA A CA 1
ATOM 791 C C . ALA A 1 99 ? -4.638 0.067 1.616 1.00 98.31 99 ALA A C 1
ATOM 793 O O . ALA A 1 99 ? -5.456 0.024 0.703 1.00 98.31 99 ALA A O 1
ATOM 794 N N . LEU A 1 100 ? -3.644 0.961 1.636 1.00 97.81 100 LEU A N 1
ATOM 795 C CA . LEU A 1 100 ? -3.461 1.970 0.583 1.00 97.81 100 LEU A CA 1
ATOM 796 C C . LEU A 1 100 ? -3.284 1.354 -0.807 1.00 97.81 100 LEU A C 1
ATOM 798 O O . LEU A 1 100 ? -3.925 1.794 -1.754 1.00 97.81 100 LEU A O 1
ATOM 802 N N . LEU A 1 101 ? -2.466 0.306 -0.934 1.00 98.06 101 LEU A N 1
ATOM 803 C CA . LEU A 1 101 ? -2.286 -0.384 -2.214 1.00 98.06 101 LEU A CA 1
ATOM 804 C C . LEU A 1 101 ? -3.611 -0.937 -2.759 1.00 98.06 101 LEU A C 1
ATOM 806 O O . LEU A 1 101 ? -3.844 -0.895 -3.963 1.00 98.06 101 LEU A O 1
ATOM 810 N N . LYS A 1 102 ? -4.491 -1.436 -1.882 1.00 97.62 102 LYS A N 1
ATOM 811 C CA . LYS A 1 102 ? -5.826 -1.913 -2.270 1.00 97.62 102 LYS A CA 1
ATOM 812 C C . LYS A 1 102 ? -6.786 -0.788 -2.647 1.00 97.62 102 LYS A C 1
ATOM 814 O O . LYS A 1 102 ? -7.672 -1.030 -3.457 1.00 97.62 102 LYS A O 1
ATOM 819 N N . SER A 1 103 ? -6.607 0.419 -2.108 1.00 96.75 103 SER A N 1
ATOM 820 C CA . SER A 1 103 ? -7.423 1.575 -2.494 1.00 96.75 103 SER A CA 1
ATOM 821 C C . SER A 1 103 ? -7.052 2.145 -3.864 1.00 96.75 103 SER A C 1
ATOM 823 O O . SER A 1 103 ? -7.831 2.913 -4.414 1.00 96.75 103 SER A O 1
ATOM 825 N N . GLY A 1 104 ? -5.863 1.826 -4.390 1.00 96.19 104 GLY A N 1
ATOM 826 C CA . GLY A 1 104 ? -5.370 2.360 -5.663 1.00 96.19 104 GLY A CA 1
ATOM 827 C C . GLY A 1 104 ? -5.034 3.858 -5.634 1.00 96.19 104 GLY A C 1
ATOM 828 O O . GLY A 1 104 ? -4.848 4.477 -6.679 1.00 96.19 104 GLY A O 1
ATOM 829 N N . ASP A 1 105 ? -4.958 4.465 -4.444 1.00 96.44 105 ASP A N 1
ATOM 830 C CA . ASP A 1 105 ? -4.711 5.902 -4.285 1.00 96.44 105 ASP A CA 1
ATOM 831 C C . ASP A 1 105 ? -3.210 6.184 -4.399 1.00 96.44 105 ASP A C 1
ATOM 833 O O . ASP A 1 105 ? -2.473 6.227 -3.410 1.00 96.44 105 ASP A O 1
ATOM 837 N N . THR A 1 106 ? -2.745 6.317 -5.639 1.00 96.12 106 THR A N 1
ATOM 838 C CA . THR A 1 106 ? -1.326 6.457 -5.982 1.00 96.12 106 THR A CA 1
ATOM 839 C C . THR A 1 106 ? -0.660 7.647 -5.288 1.00 96.12 106 THR A C 1
ATOM 841 O O . THR A 1 106 ? 0.490 7.539 -4.857 1.00 96.12 106 THR A O 1
ATOM 844 N N . GLU A 1 107 ? -1.371 8.763 -5.119 1.00 95.94 107 GLU A N 1
ATOM 845 C CA . GLU A 1 107 ? -0.838 9.943 -4.439 1.00 95.94 107 GLU A CA 1
ATOM 846 C C . GLU A 1 107 ? -0.584 9.649 -2.955 1.00 95.94 107 GLU A C 1
ATOM 848 O O . GLU A 1 107 ? 0.534 9.855 -2.464 1.00 95.94 107 GLU A O 1
ATOM 853 N N . LYS A 1 108 ? -1.570 9.072 -2.252 1.00 97.25 108 LYS A N 1
ATOM 854 C CA . LYS A 1 108 ? -1.398 8.687 -0.844 1.00 97.25 108 LYS A CA 1
ATOM 855 C C . LYS A 1 108 ? -0.366 7.578 -0.664 1.00 97.25 108 LYS A C 1
ATOM 857 O O . LYS A 1 108 ? 0.384 7.628 0.309 1.00 97.25 108 LYS A O 1
ATOM 862 N N . ILE A 1 109 ? -0.278 6.613 -1.582 1.00 97.94 109 ILE A N 1
ATOM 863 C CA . ILE A 1 109 ? 0.753 5.558 -1.568 1.00 97.94 109 ILE A CA 1
ATOM 864 C C . ILE A 1 109 ? 2.149 6.190 -1.624 1.00 97.94 109 ILE A C 1
ATOM 866 O O . ILE A 1 109 ? 3.002 5.899 -0.778 1.00 97.94 109 ILE A O 1
ATOM 870 N N . CYS A 1 110 ? 2.376 7.095 -2.580 1.00 97.56 110 CYS A N 1
ATOM 871 C CA . CYS A 1 110 ? 3.653 7.784 -2.740 1.00 97.56 110 CYS A CA 1
ATOM 872 C C . CYS A 1 110 ? 4.001 8.639 -1.517 1.00 97.56 110 CYS A C 1
ATOM 874 O O . CYS A 1 110 ? 5.120 8.553 -1.002 1.00 97.56 110 CYS A O 1
ATOM 876 N N . PHE A 1 111 ? 3.044 9.425 -1.021 1.00 97.44 111 PHE A N 1
ATOM 877 C CA . PHE A 1 111 ? 3.217 10.245 0.176 1.00 97.44 111 PHE A CA 1
ATOM 878 C C . PHE A 1 111 ? 3.551 9.387 1.406 1.00 97.44 111 PHE A C 1
ATOM 880 O O . PHE A 1 111 ? 4.537 9.637 2.106 1.00 97.44 111 PHE A O 1
ATOM 887 N N . PHE A 1 112 ? 2.782 8.321 1.640 1.00 97.69 112 PHE A N 1
ATOM 888 C CA . PHE A 1 112 ? 2.965 7.439 2.789 1.00 97.69 112 PHE A CA 1
ATOM 889 C C . PHE A 1 112 ? 4.323 6.734 2.765 1.00 97.69 112 PHE A C 1
ATOM 891 O O . PHE A 1 112 ? 4.971 6.625 3.809 1.00 97.69 112 PHE A O 1
ATOM 898 N N . ALA A 1 113 ? 4.799 6.310 1.590 1.00 97.81 113 ALA A N 1
ATOM 899 C CA . ALA A 1 113 ? 6.130 5.729 1.440 1.00 97.81 113 ALA A CA 1
ATOM 900 C C . ALA A 1 113 ? 7.239 6.722 1.828 1.00 97.81 113 ALA A C 1
ATOM 902 O O . ALA A 1 113 ? 8.144 6.380 2.597 1.00 97.81 113 ALA A O 1
ATOM 903 N N . GLN A 1 114 ? 7.142 7.971 1.360 1.00 96.44 114 GLN A N 1
ATOM 904 C CA . GLN A 1 114 ? 8.122 9.023 1.650 1.00 96.44 114 GLN A CA 1
ATOM 905 C C . GLN A 1 114 ? 8.187 9.389 3.137 1.00 96.44 114 GLN A C 1
ATOM 907 O O . GLN A 1 114 ? 9.282 9.590 3.672 1.00 96.44 114 GLN A O 1
ATOM 912 N N . VAL A 1 115 ? 7.035 9.459 3.808 1.00 96.06 115 VAL A N 1
ATOM 913 C CA . VAL A 1 115 ? 6.955 9.779 5.241 1.00 96.06 115 VAL A CA 1
ATOM 914 C C . VAL A 1 115 ? 7.365 8.582 6.102 1.00 96.06 115 VAL A C 1
ATOM 916 O O . VAL A 1 115 ? 8.050 8.750 7.110 1.00 96.06 115 VAL A O 1
ATOM 919 N N . SER A 1 116 ? 7.005 7.360 5.702 1.00 95.00 116 SER A N 1
ATOM 920 C CA . SER A 1 116 ? 7.273 6.159 6.497 1.00 95.00 116 SER A CA 1
ATOM 921 C C . SER A 1 116 ? 8.749 5.786 6.565 1.00 95.00 116 SER A C 1
ATOM 923 O O . SER A 1 116 ? 9.176 5.275 7.603 1.00 95.00 116 SER A O 1
ATOM 925 N N . ARG A 1 117 ? 9.508 6.039 5.486 1.00 94.31 117 ARG A N 1
ATOM 926 C CA . ARG A 1 117 ? 10.958 5.790 5.365 1.00 94.31 117 ARG A CA 1
ATOM 927 C C . ARG A 1 117 ? 11.401 4.368 5.734 1.00 94.31 117 ARG A C 1
ATOM 929 O O . ARG A 1 117 ? 12.484 4.178 6.280 1.00 94.31 117 ARG A O 1
ATOM 936 N N . GLN A 1 118 ? 10.581 3.366 5.425 1.00 96.25 118 GLN A N 1
ATOM 937 C CA . GLN A 1 118 ? 10.897 1.954 5.657 1.00 96.25 118 GLN A CA 1
ATOM 938 C C . GLN A 1 118 ? 11.177 1.242 4.337 1.00 96.25 118 GLN A C 1
ATOM 940 O O . GLN A 1 118 ? 10.458 1.448 3.360 1.00 96.25 118 GLN A O 1
ATOM 945 N N . ARG A 1 119 ? 12.204 0.383 4.332 1.00 97.06 119 ARG A N 1
ATOM 946 C CA . ARG A 1 119 ? 12.637 -0.387 3.157 1.00 97.06 119 ARG A CA 1
ATOM 947 C C . ARG A 1 119 ? 11.474 -1.131 2.501 1.00 97.06 119 ARG A C 1
ATOM 949 O O . ARG A 1 119 ? 11.217 -0.919 1.322 1.00 97.06 119 ARG A O 1
ATOM 956 N N . ASP A 1 120 ? 10.739 -1.926 3.271 1.00 97.19 120 ASP A N 1
ATOM 957 C CA . ASP A 1 120 ? 9.655 -2.762 2.739 1.00 97.19 120 ASP A CA 1
ATOM 958 C C . ASP A 1 120 ? 8.514 -1.929 2.148 1.00 97.19 120 ASP A C 1
ATOM 960 O O . ASP A 1 120 ? 7.949 -2.284 1.118 1.00 97.19 120 ASP A O 1
ATOM 964 N N . ILE A 1 121 ? 8.220 -0.773 2.746 1.00 98.06 121 ILE A N 1
ATOM 965 C CA . ILE A 1 121 ? 7.187 0.148 2.258 1.00 98.06 121 ILE A CA 1
ATOM 966 C C . ILE A 1 121 ? 7.602 0.775 0.924 1.00 98.06 121 ILE A C 1
ATOM 968 O O . ILE A 1 121 ? 6.769 0.902 0.028 1.00 98.06 121 ILE A O 1
ATOM 972 N N . TYR A 1 122 ? 8.879 1.126 0.759 1.00 98.38 122 TYR A N 1
ATOM 973 C CA . TYR A 1 122 ? 9.390 1.585 -0.532 1.00 98.38 122 TYR A CA 1
ATOM 974 C C . TYR A 1 122 ? 9.300 0.496 -1.604 1.00 98.38 122 TYR A C 1
ATOM 976 O O . TYR A 1 122 ? 8.855 0.784 -2.712 1.00 98.38 122 TYR A O 1
ATOM 984 N N . ILE A 1 123 ? 9.656 -0.751 -1.275 1.00 98.25 123 ILE A N 1
ATOM 985 C CA . ILE A 1 123 ? 9.540 -1.884 -2.208 1.00 98.25 123 ILE A CA 1
ATOM 986 C C . ILE A 1 123 ? 8.077 -2.089 -2.615 1.00 98.25 123 ILE A C 1
ATOM 988 O O . ILE A 1 123 ? 7.775 -2.182 -3.800 1.00 98.25 123 ILE A O 1
ATOM 992 N N . MET A 1 124 ? 7.159 -2.096 -1.645 1.00 98.12 124 MET A N 1
ATOM 993 C CA . MET A 1 124 ? 5.720 -2.224 -1.885 1.00 98.12 124 MET A CA 1
ATOM 994 C C . MET A 1 124 ? 5.177 -1.119 -2.801 1.00 98.12 124 MET A C 1
ATOM 996 O O . MET A 1 124 ? 4.436 -1.419 -3.735 1.00 98.12 124 MET A O 1
ATOM 1000 N N . ALA A 1 125 ? 5.567 0.138 -2.563 1.00 98.25 125 ALA A N 1
ATOM 1001 C CA . ALA A 1 125 ? 5.185 1.263 -3.414 1.00 98.25 125 ALA A CA 1
ATOM 1002 C C . ALA A 1 125 ? 5.739 1.107 -4.836 1.00 98.25 125 ALA A C 1
ATOM 1004 O O . ALA A 1 125 ? 4.987 1.224 -5.797 1.00 98.25 125 ALA A O 1
ATOM 1005 N N . GLY A 1 126 ? 7.035 0.805 -4.973 1.00 97.81 126 GLY A N 1
ATOM 1006 C CA . GLY A 1 126 ? 7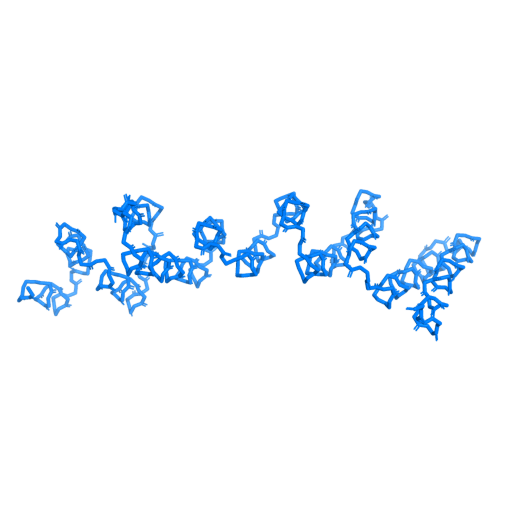.677 0.603 -6.272 1.00 97.81 126 GLY A CA 1
ATOM 1007 C C . GLY A 1 126 ? 7.013 -0.515 -7.078 1.00 97.81 126 GLY A C 1
ATOM 1008 O O . GLY A 1 126 ? 6.687 -0.312 -8.243 1.00 97.81 126 GLY A O 1
ATOM 1009 N N . ASN A 1 127 ? 6.730 -1.656 -6.439 1.00 97.88 127 ASN A N 1
ATOM 1010 C CA . ASN A 1 127 ? 6.091 -2.802 -7.093 1.00 97.88 127 ASN A CA 1
ATOM 1011 C C . ASN A 1 127 ? 4.677 -2.461 -7.578 1.00 97.88 127 ASN A C 1
ATOM 1013 O O . ASN A 1 127 ? 4.291 -2.852 -8.674 1.00 97.88 127 ASN A O 1
ATOM 1017 N N . TYR A 1 128 ? 3.912 -1.718 -6.776 1.00 98.00 128 TYR A N 1
ATOM 1018 C CA . TYR A 1 128 ? 2.594 -1.239 -7.183 1.00 98.00 128 TYR A CA 1
ATOM 1019 C C . TYR A 1 128 ? 2.688 -0.295 -8.385 1.00 98.00 128 TYR A C 1
ATOM 1021 O O . TYR A 1 128 ? 1.988 -0.488 -9.374 1.00 98.00 128 TYR A O 1
ATOM 1029 N N . LEU A 1 129 ? 3.592 0.685 -8.339 1.00 97.50 129 LEU A N 1
ATOM 1030 C CA . LEU A 1 129 ? 3.769 1.645 -9.426 1.00 97.50 129 LEU A CA 1
ATOM 1031 C C . LEU A 1 129 ? 4.207 0.984 -10.743 1.00 97.50 129 LEU A C 1
ATOM 1033 O O . LEU A 1 129 ? 3.791 1.442 -11.802 1.00 97.50 129 LEU A O 1
ATOM 1037 N N . GLN A 1 130 ? 4.988 -0.102 -10.693 1.00 96.44 130 GLN A N 1
ATOM 1038 C CA . GLN A 1 130 ? 5.345 -0.884 -11.887 1.00 96.44 130 GLN A CA 1
ATOM 1039 C C . GLN A 1 130 ? 4.136 -1.522 -12.585 1.00 96.44 130 GLN A C 1
ATOM 1041 O O . GLN A 1 130 ? 4.201 -1.776 -13.783 1.00 96.44 130 GLN A O 1
ATOM 1046 N N . SER A 1 131 ? 3.044 -1.779 -11.858 1.00 94.62 131 SER A N 1
ATOM 1047 C CA . SER A 1 131 ? 1.807 -2.319 -12.439 1.00 94.62 131 SER A CA 1
ATOM 1048 C C . SER A 1 131 ? 0.927 -1.260 -13.117 1.00 94.62 131 SER A C 1
ATOM 1050 O O . SER A 1 131 ? -0.067 -1.609 -13.749 1.00 94.62 131 SER A O 1
ATOM 1052 N N . LEU A 1 132 ? 1.271 0.024 -12.975 1.00 95.06 132 LEU A N 1
ATOM 1053 C CA . LEU A 1 132 ? 0.575 1.138 -13.619 1.00 95.06 132 LEU A CA 1
ATOM 1054 C C . LEU A 1 132 ? 1.201 1.465 -14.981 1.00 95.06 132 LEU A C 1
ATOM 1056 O O . LEU A 1 132 ? 2.275 0.975 -15.321 1.00 95.06 132 LEU A O 1
ATOM 1060 N N . ASP A 1 133 ? 0.564 2.360 -15.736 1.00 92.25 133 ASP A N 1
ATOM 1061 C CA . ASP A 1 133 ? 1.111 2.897 -16.986 1.00 92.25 133 ASP A CA 1
ATOM 1062 C C . ASP A 1 133 ? 2.231 3.920 -16.717 1.00 92.25 133 ASP A C 1
ATOM 1064 O O . ASP A 1 133 ? 2.063 5.136 -16.828 1.00 92.25 133 ASP A O 1
ATOM 1068 N N . TRP A 1 134 ? 3.389 3.420 -16.287 1.00 93.19 134 TRP A N 1
ATOM 1069 C CA . TRP A 1 134 ? 4.576 4.232 -16.020 1.00 93.19 134 TRP A CA 1
ATOM 1070 C C . TRP A 1 134 ? 5.251 4.742 -17.299 1.00 93.19 134 TRP A C 1
ATOM 1072 O O . TRP A 1 134 ? 5.995 5.720 -17.228 1.00 93.19 134 TRP A O 1
ATOM 1082 N N . GLN A 1 135 ? 4.985 4.119 -18.452 1.00 88.62 135 GLN A N 1
ATOM 1083 C CA . GLN A 1 135 ? 5.591 4.462 -19.743 1.00 88.62 135 GLN A CA 1
ATOM 1084 C C . GLN A 1 135 ? 5.146 5.852 -20.197 1.00 88.62 135 GLN A C 1
ATOM 1086 O O . GLN A 1 135 ? 5.968 6.699 -20.543 1.00 88.62 135 GLN A O 1
ATOM 1091 N N . ASN A 1 136 ? 3.846 6.127 -20.081 1.00 89.56 136 ASN A N 1
ATOM 1092 C CA . ASN A 1 136 ? 3.274 7.428 -20.423 1.00 89.56 136 ASN A CA 1
ATOM 1093 C C . ASN A 1 136 ? 3.325 8.435 -19.262 1.00 89.56 136 ASN A C 1
ATOM 1095 O O . ASN A 1 136 ? 2.909 9.585 -19.410 1.00 89.56 136 ASN A O 1
ATOM 1099 N N . GLN A 1 137 ? 3.837 8.032 -18.092 1.00 92.62 137 GLN A N 1
ATOM 1100 C CA . GLN A 1 137 ? 3.837 8.847 -16.876 1.00 92.62 137 GLN A CA 1
ATOM 1101 C C . GLN A 1 137 ? 5.246 8.983 -16.279 1.00 92.62 137 GLN A C 1
ATOM 1103 O O . GLN A 1 137 ? 5.598 8.287 -15.319 1.00 92.62 137 GLN A O 1
ATOM 1108 N N . PRO A 1 138 ? 6.043 9.969 -16.743 1.00 91.81 138 PRO A N 1
ATOM 1109 C CA . PRO A 1 138 ? 7.415 10.186 -16.272 1.00 91.81 138 PRO A CA 1
ATOM 1110 C C . PRO A 1 138 ? 7.543 10.360 -14.751 1.00 91.81 138 PRO A C 1
ATOM 1112 O O . PRO A 1 138 ? 8.573 10.031 -14.163 1.00 91.81 138 PRO A O 1
ATOM 1115 N N . ASN A 1 139 ? 6.499 10.874 -14.093 1.00 93.62 139 ASN A N 1
ATOM 1116 C CA . ASN A 1 139 ? 6.463 11.031 -12.639 1.00 93.62 139 ASN A CA 1
ATOM 1117 C C . ASN A 1 139 ? 6.397 9.681 -11.905 1.00 93.62 139 ASN A C 1
ATOM 1119 O O . ASN A 1 139 ? 7.049 9.520 -10.868 1.00 93.62 139 ASN A O 1
ATOM 1123 N N . ILE A 1 140 ? 5.659 8.704 -12.447 1.00 95.38 140 ILE A N 1
ATOM 1124 C CA . ILE A 1 140 ? 5.595 7.341 -11.903 1.00 95.38 140 ILE A CA 1
ATOM 1125 C C . ILE A 1 140 ? 6.949 6.658 -12.089 1.00 95.38 140 ILE A C 1
ATOM 1127 O O . ILE A 1 140 ? 7.506 6.163 -11.111 1.00 95.38 140 ILE A O 1
ATOM 1131 N N . LEU A 1 141 ? 7.528 6.728 -13.291 1.00 94.50 141 LEU A N 1
ATOM 1132 C CA . LEU A 1 141 ? 8.857 6.182 -13.584 1.00 94.50 141 LEU A CA 1
ATOM 1133 C C . LEU A 1 141 ? 9.918 6.706 -12.600 1.00 94.50 141 LEU A C 1
ATOM 1135 O O . LEU A 1 141 ? 10.622 5.923 -11.959 1.00 94.50 141 LEU A O 1
ATOM 1139 N N . LYS A 1 142 ? 9.993 8.031 -12.402 1.00 95.94 142 LYS A N 1
ATOM 1140 C CA . LYS A 1 142 ? 10.914 8.647 -11.425 1.00 95.94 142 LYS A CA 1
ATOM 1141 C C . LYS A 1 142 ? 10.659 8.156 -9.999 1.00 95.94 142 LYS A C 1
ATOM 1143 O O . LYS A 1 142 ? 11.607 7.960 -9.237 1.00 95.94 142 LYS A O 1
ATOM 1148 N N . SER A 1 143 ? 9.396 7.957 -9.631 1.00 97.31 143 SER A N 1
ATOM 1149 C CA . SER A 1 143 ? 9.018 7.481 -8.299 1.00 97.31 143 SER A CA 1
ATOM 1150 C C . SER A 1 143 ? 9.439 6.030 -8.065 1.00 97.31 143 SER A C 1
ATOM 1152 O O . SER A 1 143 ? 9.975 5.740 -6.997 1.00 97.31 143 SER A O 1
ATOM 1154 N N . ILE A 1 144 ? 9.296 5.150 -9.063 1.00 97.75 144 ILE A N 1
ATOM 1155 C CA . ILE A 1 144 ? 9.772 3.756 -9.009 1.00 97.75 144 ILE A CA 1
ATOM 1156 C C . ILE A 1 144 ? 11.283 3.725 -8.753 1.00 97.75 144 ILE A C 1
ATOM 1158 O O . ILE A 1 144 ? 11.733 3.125 -7.772 1.00 97.75 144 ILE A O 1
ATOM 1162 N N . ILE A 1 145 ? 12.060 4.446 -9.572 1.00 96.44 145 ILE A N 1
ATOM 1163 C CA . ILE A 1 145 ? 13.524 4.525 -9.435 1.00 96.44 145 ILE A CA 1
ATOM 1164 C C . ILE A 1 145 ? 13.908 5.033 -8.043 1.00 96.44 145 ILE A C 1
ATOM 1166 O O . ILE A 1 145 ? 14.757 4.445 -7.366 1.00 96.44 145 ILE A O 1
ATOM 1170 N N . ASN A 1 146 ? 13.267 6.112 -7.589 1.00 97.56 146 ASN A N 1
ATOM 1171 C CA . ASN A 1 146 ? 13.515 6.709 -6.281 1.00 97.56 146 ASN A CA 1
ATOM 1172 C C . ASN A 1 146 ? 13.205 5.736 -5.133 1.00 97.56 146 ASN A C 1
ATOM 1174 O O . ASN A 1 146 ? 13.986 5.641 -4.186 1.00 97.56 146 ASN A O 1
ATOM 1178 N N . PHE A 1 147 ? 12.095 4.996 -5.203 1.00 98.12 147 PHE A N 1
ATOM 1179 C CA . PHE A 1 147 ? 11.720 4.051 -4.155 1.00 98.12 147 PHE A CA 1
ATOM 1180 C C . PHE A 1 147 ? 12.665 2.852 -4.083 1.00 98.12 147 PHE A C 1
ATOM 1182 O O . PHE A 1 147 ? 13.151 2.564 -2.989 1.00 98.12 147 PHE A O 1
ATOM 1189 N N . TYR A 1 148 ? 13.031 2.219 -5.201 1.00 97.94 148 TYR A N 1
ATOM 1190 C CA . TYR A 1 148 ? 14.014 1.126 -5.157 1.00 97.94 148 TYR A CA 1
ATOM 1191 C C . TYR A 1 148 ? 15.407 1.590 -4.738 1.00 97.94 148 TYR A C 1
ATOM 1193 O O . TYR A 1 148 ? 16.071 0.914 -3.947 1.00 97.94 148 TYR A O 1
ATOM 1201 N N . SER A 1 149 ? 15.820 2.784 -5.169 1.00 96.00 149 SER A N 1
ATOM 1202 C CA . SER A 1 149 ? 17.083 3.387 -4.727 1.00 96.00 149 SER A CA 1
ATOM 1203 C C . SER A 1 149 ? 17.096 3.613 -3.211 1.00 96.00 149 SER A C 1
ATOM 1205 O O . SER A 1 149 ? 18.047 3.232 -2.530 1.00 96.00 149 SER A O 1
ATOM 1207 N N . LYS A 1 150 ? 16.015 4.174 -2.647 1.00 96.31 150 LYS A N 1
ATOM 1208 C CA . LYS A 1 150 ? 15.870 4.384 -1.194 1.00 96.31 150 LYS A CA 1
ATOM 1209 C C . LYS A 1 150 ? 15.752 3.079 -0.409 1.00 96.31 150 LYS A C 1
ATOM 1211 O O . LYS A 1 150 ? 16.239 3.011 0.719 1.00 96.31 150 LYS A O 1
ATOM 1216 N N . ALA A 1 151 ? 15.140 2.050 -0.991 1.00 96.50 151 ALA A N 1
ATOM 1217 C CA . ALA A 1 151 ? 15.084 0.707 -0.421 1.00 96.50 151 ALA A CA 1
ATOM 1218 C C . ALA A 1 151 ? 16.434 -0.030 -0.478 1.00 96.50 151 ALA A C 1
ATOM 1220 O O . ALA A 1 151 ? 16.603 -1.032 0.219 1.00 96.50 151 ALA A O 1
ATOM 1221 N N . LYS A 1 152 ? 17.390 0.466 -1.280 1.00 95.00 152 LYS A N 1
ATOM 1222 C CA . LYS A 1 152 ? 18.670 -0.188 -1.586 1.00 95.00 152 LYS A CA 1
ATOM 1223 C C . LYS A 1 152 ? 18.484 -1.593 -2.180 1.00 95.00 152 LYS A C 1
ATOM 1225 O O . LYS A 1 152 ? 19.246 -2.506 -1.872 1.00 95.00 152 LYS A O 1
ATOM 1230 N N . THR A 1 153 ? 17.460 -1.766 -3.014 1.00 94.19 153 THR A N 1
ATOM 1231 C CA . THR A 1 153 ? 17.186 -3.004 -3.763 1.00 94.19 153 THR A CA 1
ATOM 1232 C C . THR A 1 153 ? 17.649 -2.836 -5.204 1.00 94.19 153 THR A C 1
ATOM 1234 O O . THR A 1 153 ? 16.859 -2.499 -6.090 1.00 94.19 153 THR A O 1
ATOM 1237 N N . MET A 1 154 ? 18.957 -2.982 -5.422 1.00 93.25 154 MET A N 1
ATOM 1238 C CA . MET A 1 154 ? 19.569 -2.773 -6.741 1.00 93.25 154 MET A CA 1
ATOM 1239 C C . MET A 1 154 ? 19.186 -3.855 -7.749 1.00 93.25 154 MET A C 1
ATOM 1241 O O . MET A 1 154 ? 19.155 -3.584 -8.942 1.00 93.25 154 MET A O 1
ATOM 1245 N N . ASP A 1 155 ? 18.842 -5.043 -7.267 1.00 94.50 155 ASP A N 1
ATOM 1246 C CA . ASP A 1 155 ? 18.248 -6.138 -8.027 1.00 94.50 155 ASP A CA 1
ATOM 1247 C C . ASP A 1 155 ? 16.909 -5.719 -8.660 1.00 94.50 155 ASP A C 1
ATOM 1249 O O . ASP A 1 155 ? 16.768 -5.745 -9.882 1.00 94.50 155 ASP A O 1
ATOM 1253 N N . LEU A 1 156 ? 15.961 -5.225 -7.855 1.00 96.50 156 LEU A N 1
ATOM 1254 C CA . LEU A 1 156 ? 14.667 -4.742 -8.353 1.00 96.50 156 LEU A CA 1
ATOM 1255 C C . LEU A 1 156 ? 14.822 -3.526 -9.270 1.00 96.50 156 LEU A C 1
ATOM 1257 O O . LEU A 1 156 ? 14.141 -3.432 -10.288 1.00 96.50 156 LEU A O 1
ATOM 1261 N N . LEU A 1 157 ? 15.735 -2.611 -8.932 1.00 96.69 157 LEU A N 1
ATOM 1262 C CA . LEU A 1 157 ? 16.008 -1.441 -9.762 1.00 96.69 157 LEU A CA 1
ATOM 1263 C C . LEU A 1 157 ? 16.614 -1.827 -11.118 1.00 96.69 157 LEU A C 1
ATOM 1265 O O . LEU A 1 157 ? 16.229 -1.266 -12.139 1.00 96.69 157 LEU A O 1
ATOM 1269 N N . SER A 1 158 ? 17.535 -2.793 -11.137 1.00 96.31 158 SER A N 1
ATOM 1270 C CA . SER A 1 158 ? 18.126 -3.310 -12.372 1.00 96.31 158 SER A CA 1
ATOM 1271 C C . SER A 1 158 ? 17.069 -3.961 -13.261 1.00 96.31 158 SER A C 1
ATOM 1273 O O . SER A 1 158 ? 16.961 -3.612 -14.434 1.00 96.31 158 SER A O 1
ATOM 1275 N N . ASN A 1 159 ? 16.223 -4.821 -12.684 1.00 96.50 159 ASN A N 1
ATOM 1276 C CA . ASN A 1 159 ? 15.117 -5.448 -13.406 1.00 96.50 159 ASN A CA 1
ATOM 1277 C C . ASN A 1 159 ? 14.147 -4.411 -13.985 1.00 96.50 159 ASN A C 1
ATOM 1279 O O . ASN A 1 159 ? 13.686 -4.569 -15.113 1.00 96.50 159 ASN A O 1
ATOM 1283 N N . PHE A 1 160 ? 13.877 -3.325 -13.255 1.00 96.94 160 PHE A N 1
ATOM 1284 C CA . PHE A 1 160 ? 13.055 -2.234 -13.774 1.00 96.94 160 PHE A CA 1
ATOM 1285 C C . PHE A 1 160 ? 13.714 -1.531 -14.970 1.00 96.94 160 PHE A C 1
ATOM 1287 O O . PHE A 1 160 ? 13.049 -1.285 -15.970 1.00 96.94 160 PHE A O 1
ATOM 1294 N N . TYR A 1 161 ? 15.024 -1.263 -14.925 1.00 97.50 161 TYR A N 1
ATOM 1295 C CA . TYR A 1 161 ? 15.737 -0.703 -16.079 1.00 97.50 161 TYR A CA 1
ATOM 1296 C C . TYR A 1 161 ? 15.751 -1.646 -17.291 1.00 97.50 161 TYR A C 1
ATOM 1298 O O . TYR A 1 161 ? 15.625 -1.172 -18.417 1.00 97.50 161 TYR A O 1
ATOM 1306 N N . ILE A 1 162 ? 15.847 -2.964 -17.079 1.00 96.56 162 ILE A N 1
ATOM 1307 C CA . ILE A 1 162 ? 15.703 -3.960 -18.154 1.00 96.56 162 ILE A CA 1
ATOM 1308 C C . ILE A 1 162 ? 14.303 -3.878 -18.774 1.00 96.56 162 ILE A C 1
ATOM 1310 O O . ILE A 1 162 ? 14.183 -3.856 -19.995 1.00 96.56 162 ILE A O 1
ATOM 1314 N N . ALA A 1 163 ? 13.252 -3.770 -17.956 1.00 95.69 163 ALA A N 1
ATOM 1315 C CA . ALA A 1 163 ? 11.886 -3.599 -18.451 1.00 95.69 163 ALA A CA 1
ATOM 1316 C C . ALA A 1 163 ? 11.719 -2.296 -19.255 1.00 95.69 163 ALA A C 1
ATOM 1318 O O . ALA A 1 163 ? 11.100 -2.313 -20.316 1.00 95.69 163 ALA A O 1
ATOM 1319 N N . CYS A 1 164 ? 12.321 -1.186 -18.807 1.00 94.94 164 CYS A N 1
ATOM 1320 C CA . CYS A 1 164 ? 12.362 0.059 -19.579 1.00 94.94 164 CYS A CA 1
ATOM 1321 C C . CYS A 1 164 ? 13.044 -0.133 -20.941 1.00 94.94 164 CYS A C 1
ATOM 1323 O O . CYS A 1 164 ? 12.517 0.323 -21.950 1.00 94.94 164 CYS A O 1
ATOM 1325 N N . ALA A 1 165 ? 14.189 -0.822 -20.982 1.00 96.31 165 ALA A N 1
ATOM 1326 C CA . ALA A 1 165 ? 14.906 -1.085 -22.227 1.00 96.31 165 ALA A CA 1
ATOM 1327 C C . ALA A 1 165 ? 14.072 -1.928 -23.203 1.00 96.31 165 ALA A C 1
ATOM 1329 O O . ALA A 1 165 ? 14.019 -1.614 -24.389 1.00 96.31 165 ALA A O 1
ATOM 1330 N N . GLN A 1 166 ? 13.393 -2.962 -22.697 1.00 95.56 166 GLN A N 1
ATOM 1331 C CA . GLN A 1 166 ? 12.545 -3.835 -23.507 1.00 95.56 166 GLN A CA 1
ATOM 1332 C C . GLN A 1 166 ? 11.393 -3.060 -24.157 1.00 95.56 166 GLN A C 1
ATOM 1334 O O . GLN A 1 166 ? 11.158 -3.204 -25.350 1.00 95.56 166 GLN A O 1
ATOM 1339 N N . VAL A 1 167 ? 10.731 -2.179 -23.401 1.00 94.12 167 VAL A N 1
ATOM 1340 C CA . VAL A 1 167 ? 9.662 -1.314 -23.928 1.00 94.12 167 VAL A CA 1
ATOM 1341 C C . VAL A 1 167 ? 10.190 -0.360 -25.002 1.00 94.12 167 VAL A C 1
ATOM 1343 O O . VAL A 1 167 ? 9.568 -0.213 -26.050 1.00 94.12 167 VAL A O 1
ATOM 1346 N N . GLU A 1 168 ? 11.343 0.276 -24.776 1.00 93.50 168 GLU A N 1
ATOM 1347 C CA . GLU A 1 168 ? 11.957 1.169 -25.771 1.00 93.50 168 GLU A CA 1
ATOM 1348 C C . GLU A 1 168 ? 12.304 0.430 -27.075 1.00 93.50 168 GLU A C 1
ATOM 1350 O O . GLU A 1 168 ? 12.183 1.013 -28.150 1.00 93.50 168 GLU A O 1
ATOM 1355 N N . ILE A 1 169 ? 12.674 -0.854 -27.009 1.00 95.88 169 ILE A N 1
ATOM 1356 C CA . ILE A 1 169 ? 12.914 -1.695 -28.193 1.00 95.88 169 ILE A CA 1
ATOM 1357 C C . ILE A 1 169 ? 11.600 -2.073 -28.879 1.00 95.88 169 ILE A C 1
ATOM 1359 O O . ILE A 1 169 ? 11.443 -1.809 -30.071 1.00 95.88 169 ILE A O 1
ATOM 1363 N N . ASP A 1 170 ? 10.680 -2.692 -28.143 1.00 95.12 170 ASP A N 1
ATOM 1364 C CA . ASP A 1 170 ? 9.512 -3.356 -28.725 1.00 95.12 170 ASP A CA 1
ATOM 1365 C C . ASP A 1 170 ? 8.467 -2.354 -29.224 1.00 95.12 170 ASP A C 1
ATOM 1367 O O . ASP A 1 170 ? 7.945 -2.500 -30.329 1.00 95.12 170 ASP A O 1
ATOM 1371 N N . GLU A 1 171 ? 8.191 -1.314 -28.434 1.00 93.31 171 GLU A N 1
ATOM 1372 C CA . GLU A 1 171 ? 7.120 -0.352 -28.717 1.00 93.31 171 GLU A CA 1
ATOM 1373 C C . GLU A 1 171 ? 7.626 0.847 -29.530 1.00 93.31 171 GLU A C 1
ATOM 1375 O O . GLU A 1 171 ? 6.922 1.365 -30.398 1.00 93.31 171 GLU A O 1
ATOM 1380 N N . PHE A 1 172 ? 8.859 1.296 -29.269 1.00 92.44 172 PHE A N 1
ATOM 1381 C CA . PHE A 1 172 ? 9.388 2.545 -29.831 1.00 92.44 172 PHE A CA 1
ATOM 1382 C C . PHE A 1 172 ? 10.541 2.355 -30.821 1.00 92.44 172 PHE A C 1
ATOM 1384 O O . PHE A 1 172 ? 10.916 3.320 -31.490 1.00 92.44 172 PHE A O 1
ATOM 1391 N N . GLN A 1 173 ? 11.116 1.148 -30.920 1.00 94.88 173 GLN A N 1
ATOM 1392 C CA . GLN A 1 173 ? 12.324 0.857 -31.710 1.00 94.88 173 GLN A CA 1
ATOM 1393 C C . GLN A 1 173 ? 13.477 1.840 -31.426 1.00 94.88 173 GLN A C 1
ATOM 1395 O O . GLN A 1 173 ? 14.316 2.126 -32.284 1.00 94.88 173 GLN A O 1
ATOM 1400 N N . ASN A 1 174 ? 13.526 2.375 -30.205 1.00 94.81 174 ASN A N 1
ATOM 1401 C CA . ASN A 1 174 ? 14.510 3.346 -29.757 1.00 94.81 174 ASN A CA 1
ATOM 1402 C C . ASN A 1 174 ? 15.689 2.635 -29.085 1.00 94.81 174 ASN A C 1
ATOM 1404 O O . ASN A 1 174 ? 15.831 2.593 -27.860 1.00 94.81 174 ASN A O 1
ATOM 1408 N N . TYR A 1 175 ? 16.561 2.069 -29.916 1.00 95.06 175 TYR A N 1
ATOM 1409 C CA . TYR A 1 175 ? 17.718 1.303 -29.454 1.00 95.06 175 TYR A CA 1
ATOM 1410 C C . TYR A 1 175 ? 18.723 2.138 -28.649 1.00 95.06 175 TYR A C 1
ATOM 1412 O O . TYR A 1 175 ? 19.388 1.600 -27.769 1.00 95.06 175 TYR A O 1
ATOM 1420 N N . GLU A 1 176 ? 18.823 3.443 -28.909 1.00 96.06 176 GLU A N 1
ATOM 1421 C CA . GLU A 1 176 ? 19.722 4.338 -28.171 1.00 96.06 176 GLU A CA 1
ATOM 1422 C C . GLU A 1 176 ? 19.298 4.448 -26.700 1.00 96.06 176 GLU A C 1
ATOM 1424 O O . GLU A 1 176 ? 20.084 4.155 -25.797 1.00 96.06 176 GLU A O 1
ATOM 1429 N N . LYS A 1 177 ? 18.016 4.742 -26.446 1.00 93.50 177 LYS A N 1
ATOM 1430 C CA . LYS A 1 177 ? 17.479 4.764 -25.078 1.00 93.50 177 LYS A CA 1
ATOM 1431 C C . LYS A 1 177 ? 17.512 3.396 -24.408 1.00 93.50 177 LYS A C 1
ATOM 1433 O O . LYS A 1 177 ? 17.740 3.312 -23.200 1.00 93.50 177 LYS A O 1
ATOM 1438 N N . ALA A 1 178 ? 17.295 2.326 -25.170 1.00 95.81 178 ALA A N 1
ATOM 1439 C CA . ALA A 1 178 ? 17.389 0.974 -24.638 1.00 95.81 178 ALA A CA 1
ATOM 1440 C C . ALA A 1 178 ? 18.810 0.655 -24.144 1.00 95.81 178 ALA A C 1
ATOM 1442 O O . ALA A 1 178 ? 18.974 0.112 -23.051 1.00 95.81 178 ALA A O 1
ATOM 1443 N N . ILE A 1 179 ? 19.842 1.052 -24.897 1.00 96.69 179 ILE A N 1
ATOM 1444 C CA . ILE A 1 179 ? 21.247 0.922 -24.484 1.00 96.69 179 ILE A CA 1
ATOM 1445 C C . ILE A 1 179 ? 21.512 1.712 -23.197 1.00 96.69 179 ILE A C 1
ATOM 1447 O O . ILE A 1 179 ? 22.125 1.179 -22.269 1.00 96.69 179 ILE A O 1
ATOM 1451 N N . ASP A 1 180 ? 21.017 2.947 -23.094 1.00 95.88 180 ASP A N 1
ATOM 1452 C CA . ASP A 1 180 ? 21.156 3.752 -21.876 1.00 95.88 180 ASP A CA 1
ATOM 1453 C C . ASP A 1 180 ? 20.512 3.079 -20.658 1.00 95.88 180 ASP A C 1
ATOM 1455 O O . ASP A 1 180 ? 21.117 3.013 -19.581 1.00 95.88 180 ASP A O 1
ATOM 1459 N N . ALA A 1 181 ? 19.308 2.529 -20.825 1.00 95.19 181 ALA A N 1
ATOM 1460 C CA . ALA A 1 181 ? 18.617 1.790 -19.778 1.00 95.19 181 ALA A CA 1
ATOM 1461 C C . ALA A 1 181 ? 19.387 0.516 -19.376 1.00 95.19 181 ALA A C 1
ATOM 1463 O O . ALA A 1 181 ? 19.596 0.281 -18.182 1.00 95.19 181 ALA A O 1
ATOM 1464 N N . PHE A 1 182 ? 19.913 -0.258 -20.331 1.00 97.06 182 PHE A N 1
ATOM 1465 C CA . PHE A 1 182 ? 20.766 -1.413 -20.029 1.00 97.06 182 PHE A CA 1
ATOM 1466 C C . PHE A 1 182 ? 22.048 -1.026 -19.287 1.00 97.06 182 PHE A C 1
ATOM 1468 O O . PHE A 1 182 ? 22.432 -1.704 -18.330 1.00 97.06 182 PHE A O 1
ATOM 1475 N N . ASN A 1 183 ? 22.685 0.088 -19.649 1.00 96.31 183 ASN A N 1
ATOM 1476 C CA . ASN A 1 183 ? 23.853 0.594 -18.930 1.00 96.31 183 ASN A CA 1
ATOM 1477 C C . ASN A 1 183 ? 23.520 0.916 -17.462 1.00 96.31 183 ASN A C 1
ATOM 1479 O O . ASN A 1 183 ? 24.307 0.593 -16.563 1.00 96.31 183 ASN A O 1
ATOM 1483 N N . GLN A 1 184 ? 22.340 1.487 -17.184 1.00 95.62 184 GLN A N 1
ATOM 1484 C CA . GLN A 1 184 ? 21.875 1.672 -15.803 1.00 95.62 184 GLN A CA 1
ATOM 1485 C C . GLN A 1 184 ? 21.624 0.333 -15.097 1.00 95.62 184 GLN A C 1
ATOM 1487 O O . GLN A 1 184 ? 22.034 0.166 -13.946 1.00 95.62 184 GLN A O 1
ATOM 1492 N N . ALA A 1 185 ? 21.023 -0.646 -15.780 1.00 94.75 185 ALA A N 1
ATOM 1493 C CA . ALA A 1 185 ? 20.796 -1.980 -15.228 1.00 94.75 185 ALA A CA 1
ATOM 1494 C C . ALA A 1 185 ? 22.110 -2.674 -14.824 1.00 94.75 185 ALA A C 1
ATOM 1496 O O . ALA A 1 185 ? 22.205 -3.214 -13.716 1.00 94.75 185 ALA A O 1
ATOM 1497 N N . ILE A 1 186 ? 23.140 -2.605 -15.676 1.00 93.56 186 ILE A N 1
ATOM 1498 C CA . ILE A 1 186 ? 24.484 -3.146 -15.415 1.00 93.56 186 ILE A CA 1
ATOM 1499 C C . ILE A 1 186 ? 25.121 -2.456 -14.207 1.00 93.56 186 ILE A C 1
ATOM 1501 O O . ILE A 1 186 ? 25.638 -3.125 -13.311 1.00 93.56 186 ILE A O 1
ATOM 1505 N N . LYS A 1 187 ? 25.031 -1.124 -14.129 1.00 93.12 187 LYS A N 1
ATOM 1506 C CA . LYS A 1 187 ? 25.542 -0.345 -12.991 1.00 93.12 187 LYS A CA 1
ATOM 1507 C C . LYS A 1 187 ? 24.861 -0.709 -11.668 1.00 93.12 187 LYS A C 1
ATOM 1509 O O . LYS A 1 187 ? 25.487 -0.639 -10.607 1.00 93.12 187 LYS A O 1
ATOM 1514 N N . CYS A 1 188 ? 23.580 -1.066 -11.700 1.00 91.56 188 CYS A N 1
ATOM 1515 C CA . CYS A 1 188 ? 22.878 -1.590 -10.532 1.00 91.56 188 CYS A CA 1
ATOM 1516 C C . CYS A 1 188 ? 23.390 -2.990 -10.160 1.00 91.56 188 CYS A C 1
ATOM 1518 O O . CYS A 1 188 ? 23.715 -3.219 -8.996 1.00 91.56 188 CYS A O 1
ATOM 1520 N N . MET A 1 189 ? 23.547 -3.898 -11.130 1.00 89.19 189 MET A N 1
ATOM 1521 C CA . MET A 1 189 ? 24.041 -5.263 -10.883 1.00 89.19 189 MET A CA 1
ATOM 1522 C C . MET A 1 189 ? 25.474 -5.303 -10.350 1.00 89.19 189 MET A C 1
ATOM 1524 O O . MET A 1 189 ? 25.764 -6.081 -9.442 1.00 89.19 189 MET A O 1
ATOM 1528 N N . SER A 1 190 ? 26.369 -4.438 -10.832 1.00 88.69 190 SER A N 1
ATOM 1529 C CA . SER A 1 190 ? 27.750 -4.392 -10.334 1.00 88.69 190 SER A CA 1
ATOM 1530 C C . SER A 1 190 ? 27.823 -4.079 -8.834 1.00 88.69 190 SER A C 1
ATOM 1532 O O . SER A 1 190 ? 28.739 -4.525 -8.150 1.00 88.69 190 SER A O 1
ATOM 1534 N N . GLN A 1 191 ? 26.846 -3.337 -8.304 1.00 84.50 191 GLN A N 1
ATOM 1535 C CA . GLN A 1 191 ? 26.742 -3.029 -6.874 1.00 84.50 191 GLN A CA 1
ATOM 1536 C C . GLN A 1 191 ? 26.172 -4.190 -6.050 1.00 84.50 191 GLN A C 1
ATOM 1538 O O . GLN A 1 191 ? 26.384 -4.232 -4.842 1.00 84.50 191 GLN A O 1
ATOM 1543 N N . VAL A 1 192 ? 25.460 -5.123 -6.686 1.00 81.06 192 VAL A N 1
ATOM 1544 C CA . VAL A 1 192 ? 24.984 -6.360 -6.050 1.00 81.06 192 VAL A CA 1
ATOM 1545 C C . VAL A 1 192 ? 26.112 -7.389 -5.966 1.00 81.06 192 VAL A C 1
ATOM 1547 O O . VAL A 1 192 ? 26.258 -8.047 -4.942 1.00 81.06 192 VAL A O 1
ATOM 1550 N N . ILE A 1 193 ? 26.910 -7.515 -7.033 1.00 74.69 193 ILE A N 1
ATOM 1551 C CA . ILE A 1 193 ? 27.978 -8.524 -7.160 1.00 74.69 193 ILE A CA 1
ATOM 1552 C C . ILE A 1 193 ? 29.217 -8.154 -6.333 1.00 74.69 193 ILE A C 1
ATOM 1554 O O . ILE A 1 193 ? 29.887 -9.039 -5.806 1.00 74.69 193 ILE A O 1
ATOM 1558 N N . SER A 1 194 ? 29.489 -6.858 -6.171 1.00 69.75 194 SER A N 1
ATOM 1559 C CA . SER A 1 194 ? 30.571 -6.344 -5.325 1.00 69.75 194 SER A CA 1
ATOM 1560 C C . SER A 1 194 ? 29.998 -5.606 -4.110 1.00 69.75 194 SER A C 1
ATOM 1562 O O . SER A 1 194 ? 30.071 -4.371 -4.064 1.00 69.75 194 SER A O 1
ATOM 1564 N N . PRO A 1 195 ? 29.395 -6.313 -3.135 1.00 61.81 195 PRO A N 1
ATOM 1565 C CA . PRO A 1 195 ? 28.951 -5.676 -1.906 1.00 61.81 195 PRO A CA 1
ATOM 1566 C C . PRO A 1 195 ? 30.186 -5.144 -1.164 1.00 61.81 195 PRO A C 1
ATOM 1568 O O . PRO A 1 195 ? 31.124 -5.893 -0.896 1.00 61.81 195 PRO A O 1
ATOM 1571 N N . LYS A 1 196 ? 30.209 -3.834 -0.898 1.00 53.91 196 LYS A N 1
ATOM 1572 C CA . LYS A 1 196 ? 31.193 -3.220 0.004 1.00 53.91 196 LYS A CA 1
ATOM 1573 C C . LYS A 1 196 ? 30.949 -3.639 1.446 1.00 53.91 196 LYS A C 1
ATOM 1575 O O . LYS A 1 196 ? 29.757 -3.719 1.822 1.00 53.91 196 LYS A O 1
#

Radius of gyration: 23.21 Å; chains: 1; bounding box: 65×25×63 Å

Sequence (196 aa):
MKSANFFEKNNKIDKAIQLLAKSKKFVEVLNLIQKYNVPLTEDLAEEITIDKANNDTESERIRILTLEKVGEIAFEQGNYHLATKKFTQAGNKLKAMKALLKSGDTEKICFFAQVSRQRDIYIMAGNYLQSLDWQNQPNILKSIINFYSKAKTMDLLSNFYIACAQVEIDEFQNYEKAIDAFNQAIKCMSQVISPK

InterPro domains:
  IPR056156 IF140, C-terminal TPR domain [PF24760] (155-193)
  IPR056168 IF14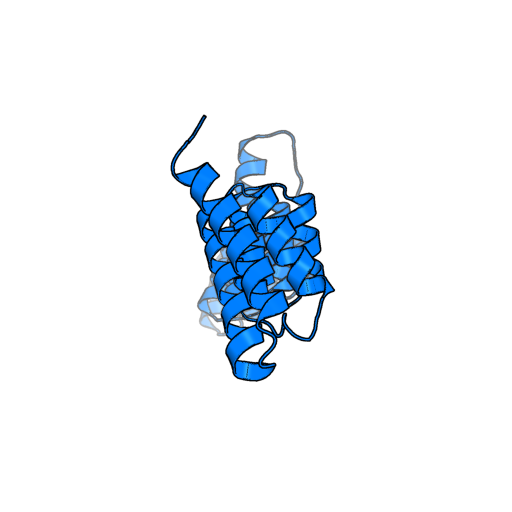0/IFT172/WDR19, TPR domain [PF24762] (2-147)

Foldseek 3Di:
DVVLVVCVVVVVLVVSLVVCLVVLVLVVNLVSCQVVVPDDDPVSLCSNQVPPDDPDPVVLVVSLVSLQSSLVSCVVVLVLVSNLVSCVVSVNLVSNLVSVLSVVPLVVLLVSCVVVLDLVSLVSNLVSLVVDPCVVPVPSVVSNLVSCVSSLVLVSNLVVLCVVLVCCCPVVVNNVSSVVSNVSSVVSVVCVVDPD

Secondary structure (DSSP, 8-state):
-HHHHHHHHTT-HHHHHHHHHHTT-HHHHHHHHHHHT----HHHHHHTT-----S-HHHHHHHHHHHHHHHHHHHHTT-HHHHHHHHHHTT-HHHHHHHHHHHT-HHHHHHHHHHH--HHHHHHHHHHHHTS--SS-HHHHHHHHHHHHHHT-HHHHHHHHHHHHHHHHHTT--HHHHHHHHHHHHHHHHHHHS--

Organism: Cotesia congregata (NCBI:txid51543)